Protein 3OKX (pdb70)

Organism: Rhodopseudomonas palustris (strain ATCC BAA-98 / CGA009) (NCBI:txid258594)

Foldseek 3Di:
DADPQWDWDPDDDDDPDDFDQQWWKADPAADLVVFDPWFDQPADKIKTFGDPVCLVVCPPAFAFFKKKWKFFQVVAAATIQWDPCVHTDGPVVDQDCHHNGRIHIWTWGFRGDDRRMTIIGTGGGHGGTGTGDMDGDPVPDDDDDDDPVVVDDDD/DVPDAFAQWDFDPDDDDDPDDFDQQWWKADPAADLVPFDPWFDAPAAWIKTFGDPVCLVVCVPPFAFFWKKWKFFQVVAAATIQWHDVVSPNPTDGPVVDQDCHHNGRIHIWGWTFRGDDRRMTTIGIGGGHGGTTTGDMDGDPVVVD

Secondary structure (DSSP, 8-state):
---TT-EE-------SEEE---EEEE-S-SSGGGS-SS--TTS--EEEEE-GGGGGGGTT--TT-EEEEEEE-TT--S-EEEE-----EEGGGS--S-SSS-EEEEEEEEEEEETTEEEES---PPTTEEEEEEEE-GGG---SPP-GGGG----/-TT---TT-EE-------SEEE---EEEE-S--SGGGS-SS--TTS-EEEEEE-GGGGGGGTT--TT-EEEEEEE-TT--S-EEEE-TTSSS--EEGGGS--S-SSS-EEEEEEEEEEEETTEEEEE-----TTEEEEEEEE-TTT--

Structure (mmCIF, N/CA/C/O backbone):
data_3OKX
#
_entry.id   3OKX
#
_cell.length_a   74.317
_cell.length_b   74.317
_cell.length_c   116.817
_cell.angle_alpha   90.000
_cell.angle_beta   90.000
_cell.angle_gamma   120.000
#
_symmetry.space_group_name_H-M   'P 31 2 1'
#
loop_
_entity.id
_entity.type
_entity.pdbx_description
1 polymer 'YaeB-like protein RPA0152'
2 non-polymer S-ADENOSYLMETHIONINE
3 water water
#
loop_
_atom_site.group_PDB
_atom_site.id
_atom_site.type_symbol
_atom_site.label_atom_id
_atom_site.label_alt_id
_atom_site.label_comp_id
_atom_site.label_asym_id
_atom_site.label_entity_id
_atom_site.label_seq_id
_atom_site.pdbx_PDB_ins_code
_atom_site.Cartn_x
_atom_site.Cartn_y
_atom_site.Cartn_z
_atom_site.occupancy
_atom_site.B_iso_or_equiv
_atom_site.auth_seq_id
_atom_site.auth_comp_id
_atom_site.auth_asym_id
_atom_site.auth_atom_id
_atom_site.pdbx_PDB_model_num
ATOM 1 N N . ASP A 1 8 ? 29.732 3.583 -8.085 1.00 59.30 6 ASP A N 1
ATOM 2 C CA . ASP A 1 8 ? 30.876 3.974 -8.973 1.00 61.02 6 ASP A CA 1
ATOM 3 C C . ASP A 1 8 ? 32.217 3.719 -8.259 1.00 58.14 6 ASP A C 1
ATOM 4 O O . ASP A 1 8 ? 32.559 4.414 -7.295 1.00 58.76 6 ASP A O 1
ATOM 9 N N . ILE A 1 9 ? 32.974 2.724 -8.721 1.00 55.26 7 ILE A N 1
ATOM 10 C CA . ILE A 1 9 ? 34.107 2.212 -7.931 1.00 51.97 7 ILE A CA 1
ATOM 11 C C . ILE A 1 9 ? 35.499 2.336 -8.581 1.00 51.57 7 ILE A C 1
ATOM 12 O O . ILE A 1 9 ? 35.611 2.609 -9.778 1.00 53.43 7 ILE A O 1
ATOM 17 N N . ARG A 1 10 ? 36.551 2.139 -7.783 1.00 48.78 8 ARG A N 1
ATOM 18 C CA . ARG A 1 10 ? 37.933 2.186 -8.276 1.00 48.10 8 ARG A CA 1
ATOM 19 C C . ARG A 1 10 ? 38.277 0.922 -9.044 1.00 44.99 8 ARG A C 1
ATOM 20 O O . ARG A 1 10 ? 37.719 -0.150 -8.769 1.00 42.53 8 ARG A O 1
ATOM 28 N N . ALA A 1 11 ? 39.199 1.039 -10.000 1.00 44.01 9 ALA A N 1
ATOM 29 C CA . ALA A 1 11 ? 39.711 -0.147 -10.680 1.00 40.98 9 ALA A CA 1
ATOM 30 C C . ALA A 1 11 ? 40.253 -1.063 -9.600 1.00 37.07 9 ALA A C 1
ATOM 31 O O . ALA A 1 11 ? 40.833 -0.594 -8.599 1.00 37.02 9 ALA A O 1
ATOM 33 N N . GLY A 1 12 ? 40.004 -2.357 -9.762 1.00 33.20 10 GLY A N 1
ATOM 34 C CA . GLY A 1 12 ? 40.406 -3.326 -8.770 1.00 28.61 10 GLY A CA 1
ATOM 35 C C . GLY A 1 12 ? 39.350 -3.672 -7.724 1.00 25.76 10 GLY A C 1
ATOM 36 O O . GLY A 1 12 ? 39.517 -4.638 -7.001 1.00 24.31 10 GLY A O 1
ATOM 37 N N . GLU A 1 13 ? 38.275 -2.890 -7.639 1.00 24.57 11 GLU A N 1
ATOM 38 C CA . GLU A 1 13 ? 37.212 -3.187 -6.661 1.00 22.80 11 GLU A CA 1
ATOM 39 C C . GLU A 1 13 ? 36.102 -3.992 -7.320 1.00 21.96 11 GLU A C 1
ATOM 40 O O . GLU A 1 13 ? 36.029 -4.084 -8.557 1.00 22.42 11 GLU A O 1
ATOM 46 N N . LEU A 1 14 ? 35.248 -4.588 -6.493 1.00 20.68 12 LEU A N 1
ATOM 47 C CA . LEU A 1 14 ? 34.134 -5.406 -6.983 1.00 20.31 12 LEU A CA 1
ATOM 48 C C . LEU A 1 14 ? 32.902 -5.121 -6.143 1.00 20.91 12 LEU A C 1
ATOM 49 O O . LEU A 1 14 ? 32.957 -5.187 -4.920 1.00 17.90 12 LEU A O 1
ATOM 54 N N . ALA A 1 15 ? 31.784 -4.853 -6.814 1.00 23.46 13 ALA A N 1
ATOM 55 C CA . ALA A 1 15 ? 30.533 -4.613 -6.112 1.00 25.76 13 ALA A CA 1
ATOM 56 C C . ALA A 1 15 ? 29.541 -5.705 -6.444 1.00 27.94 13 ALA A C 1
ATOM 57 O O . ALA A 1 15 ? 29.560 -6.258 -7.539 1.00 29.05 13 ALA A O 1
ATOM 59 N N A SER A 1 16 ? 28.667 -6.005 -5.495 0.50 27.93 14 SER A N 1
ATOM 60 N N B SER A 1 16 ? 28.666 -6.006 -5.494 0.50 28.29 14 SER A N 1
ATOM 61 C CA A SER A 1 16 ? 27.552 -6.889 -5.753 0.50 30.35 14 SER A CA 1
ATOM 62 C CA B SER A 1 16 ? 27.543 -6.890 -5.741 0.50 31.06 14 SER A CA 1
ATOM 63 C C A SER A 1 16 ? 26.425 -6.111 -6.407 0.50 34.05 14 SER A C 1
ATOM 64 C C B SER A 1 16 ? 26.435 -6.105 -6.420 0.50 34.47 14 SER A C 1
ATOM 65 O O A SER A 1 16 ? 26.204 -4.938 -6.097 0.50 34.34 14 SER A O 1
ATOM 66 O O B SER A 1 16 ? 26.241 -4.920 -6.145 0.50 34.77 14 SER A O 1
ATOM 71 N N . ASP A 1 17 ? 25.713 -6.765 -7.316 1.00 37.76 15 ASP A N 1
ATOM 72 C CA . ASP A 1 17 ? 24.522 -6.172 -7.915 1.00 43.13 15 ASP A CA 1
ATOM 73 C C . ASP A 1 17 ? 23.306 -6.837 -7.283 1.00 45.37 15 ASP A C 1
ATOM 74 O O . ASP A 1 17 ? 22.378 -7.254 -7.965 1.00 48.90 15 ASP A O 1
ATOM 79 N N . TRP A 1 18 ? 23.345 -6.948 -5.962 1.00 44.70 16 TRP A N 1
ATOM 80 C CA . TRP A 1 18 ? 22.267 -7.545 -5.184 1.00 46.54 16 TRP A CA 1
ATOM 81 C C . TRP A 1 18 ? 21.293 -6.467 -4.726 1.00 47.95 16 TRP A C 1
ATOM 82 O O . TRP A 1 18 ? 21.695 -5.387 -4.289 1.00 47.53 16 TRP A O 1
ATOM 93 N N . SER A 1 19 ? 20.010 -6.782 -4.831 1.00 50.88 17 SER A N 1
ATOM 94 C CA . SER A 1 19 ? 18.945 -5.869 -4.448 1.00 52.62 17 SER A CA 1
ATOM 95 C C . SER A 1 19 ? 17.790 -6.673 -3.865 1.00 53.22 17 SER A C 1
ATOM 96 O O . SER A 1 19 ? 16.924 -7.175 -4.591 1.00 56.80 17 SER A O 1
ATOM 99 N N . GLY A 1 20 ? 17.789 -6.806 -2.550 1.00 50.50 18 GLY A N 1
ATOM 100 C CA . GLY A 1 20 ? 16.725 -7.517 -1.869 1.00 50.03 18 GLY A CA 1
ATOM 101 C C . GLY A 1 20 ? 16.345 -6.749 -0.627 1.00 47.80 18 GLY A C 1
ATOM 102 O O . GLY A 1 20 ? 17.058 -5.822 -0.213 1.00 47.17 18 GLY A O 1
ATOM 103 N N . SER A 1 21 ? 15.227 -7.134 -0.025 1.00 46.56 19 SER A N 1
ATOM 104 C CA . SER A 1 21 ? 14.756 -6.471 1.168 1.00 43.41 19 SER A CA 1
ATOM 105 C C . SER A 1 21 ? 15.537 -6.924 2.409 1.00 38.55 19 SER A C 1
ATOM 106 O O . SER A 1 21 ? 16.150 -8.005 2.416 1.00 36.90 19 SER A O 1
ATOM 109 N N . PRO A 1 22 ? 15.538 -6.084 3.457 1.00 35.29 20 PRO A N 1
ATOM 110 C CA . PRO A 1 22 ? 16.167 -6.510 4.696 1.00 31.03 20 PRO A CA 1
ATOM 111 C C . PRO A 1 22 ? 15.380 -7.628 5.390 1.00 28.91 20 PRO A C 1
ATOM 112 O O . PRO A 1 22 ? 14.179 -7.790 5.171 1.00 29.65 20 PRO A O 1
ATOM 116 N N . ASP A 1 23 ? 16.070 -8.379 6.240 1.00 24.48 21 ASP A N 1
ATOM 117 C CA . ASP A 1 23 ? 15.475 -9.510 6.935 1.00 23.50 21 ASP A CA 1
ATOM 118 C C . ASP A 1 23 ? 15.017 -9.121 8.331 1.00 22.51 21 ASP A C 1
ATOM 119 O O . ASP A 1 23 ? 14.125 -9.764 8.898 1.00 22.77 21 ASP A O 1
ATOM 124 N N . ALA A 1 24 ? 15.656 -8.101 8.895 1.00 20.52 22 ALA A N 1
ATOM 125 C CA . ALA A 1 24 ? 15.290 -7.599 10.211 1.00 19.88 22 ALA A CA 1
ATOM 126 C C . ALA A 1 24 ? 15.503 -6.093 10.285 1.00 20.23 22 ALA A C 1
ATOM 127 O O . ALA A 1 24 ? 16.092 -5.486 9.381 1.00 21.63 22 ALA A O 1
ATOM 129 N N . GLY A 1 25 ? 14.968 -5.487 11.336 1.00 19.57 23 GLY A N 1
ATOM 130 C CA . GLY A 1 25 ? 15.003 -4.042 11.501 1.00 20.28 23 GLY A CA 1
ATOM 131 C C . GLY A 1 25 ? 15.881 -3.657 12.676 1.00 19.27 23 GLY A C 1
ATOM 132 O O . GLY A 1 25 ? 15.893 -4.334 13.705 1.00 19.55 23 GLY A O 1
ATOM 133 N N . VAL A 1 26 ? 16.622 -2.575 12.487 1.00 19.85 24 VAL A N 1
ATOM 134 C CA . VAL A 1 26 ? 17.484 -1.966 13.512 1.00 18.91 24 VAL A CA 1
ATOM 135 C C . VAL A 1 26 ? 16.836 -0.653 13.989 1.00 18.71 24 VAL A C 1
ATOM 136 O O . VAL A 1 26 ? 16.362 0.152 13.176 1.00 18.35 24 VAL A O 1
ATOM 140 N N . VAL A 1 27 ? 16.796 -0.452 15.307 1.00 17.37 25 VAL A N 1
ATOM 141 C CA . VAL A 1 27 ? 16.249 0.764 15.914 1.00 18.76 25 VAL A CA 1
ATOM 142 C C . VAL A 1 27 ? 17.408 1.652 16.342 1.00 19.76 25 VAL A C 1
ATOM 143 O O . VAL A 1 27 ? 18.338 1.167 16.968 1.00 19.65 25 VAL A O 1
ATOM 147 N N . PHE A 1 28 ? 17.387 2.938 15.982 1.00 15.76 26 PHE A N 1
ATOM 148 C CA . PHE A 1 28 ? 18.420 3.832 16.465 1.00 14.86 26 PHE A CA 1
ATOM 149 C C . PHE A 1 28 ? 18.091 4.192 17.910 1.00 15.29 26 PHE A C 1
ATOM 150 O O . PHE A 1 28 ? 17.061 4.829 18.180 1.00 16.29 26 PHE A O 1
ATOM 158 N N . ILE A 1 29 ? 18.955 3.773 18.829 1.00 13.58 27 ILE A N 1
ATOM 159 C CA . ILE A 1 29 ? 18.727 4.025 20.273 1.00 13.99 27 ILE A CA 1
ATOM 160 C C . ILE A 1 29 ? 19.385 5.294 20.777 1.00 14.31 27 ILE A C 1
ATOM 161 O O . ILE A 1 29 ? 19.234 5.663 21.956 1.00 14.15 27 ILE A O 1
ATOM 166 N N . GLY A 1 30 ? 20.099 5.983 19.893 1.00 14.44 28 GLY A N 1
ATOM 167 C CA . GLY A 1 30 ? 20.763 7.218 20.304 1.00 14.06 28 GLY A CA 1
ATOM 168 C C . GLY A 1 30 ? 21.518 7.801 19.136 1.00 14.86 28 GLY A C 1
ATOM 169 O O . GLY A 1 30 ? 21.375 7.334 17.986 1.00 14.55 28 GLY A O 1
ATOM 170 N N . ARG A 1 31 ? 22.341 8.800 19.442 1.00 14.83 29 ARG A N 1
ATOM 171 C CA . ARG A 1 31 ? 23.061 9.551 18.432 1.00 16.07 29 ARG A CA 1
ATOM 172 C C . ARG A 1 31 ? 24.417 9.895 19.022 1.00 15.31 29 ARG A C 1
ATOM 173 O O . ARG A 1 31 ? 24.534 10.200 20.231 1.00 14.56 29 ARG A O 1
ATOM 181 N N . ILE A 1 32 ? 25.452 9.809 18.190 1.00 14.39 30 ILE A N 1
ATOM 182 C CA . ILE A 1 32 ? 26.802 10.065 18.677 1.00 13.86 30 ILE A CA 1
ATOM 183 C C . ILE A 1 32 ? 27.285 11.405 18.125 1.00 14.76 30 ILE A C 1
ATOM 184 O O . ILE A 1 32 ? 27.283 11.617 16.895 1.00 16.10 30 ILE A O 1
ATOM 189 N N . HIS A 1 33 ? 27.719 12.283 19.033 1.00 14.13 31 HIS A N 1
ATOM 190 C CA . HIS A 1 33 ? 28.145 13.657 18.686 1.00 15.03 31 HIS A CA 1
ATOM 191 C C . HIS A 1 33 ? 29.666 13.714 18.761 1.00 15.80 31 HIS A C 1
ATOM 192 O O . HIS A 1 33 ? 30.253 13.371 19.804 1.00 16.57 31 HIS A O 1
ATOM 199 N N . THR A 1 34 ? 30.309 14.119 17.670 1.00 16.00 32 THR A N 1
ATOM 200 C CA . THR A 1 34 ? 31.778 14.055 17.582 1.00 16.93 32 THR A CA 1
ATOM 201 C C . THR A 1 34 ? 32.314 15.325 16.913 1.00 18.75 32 THR A C 1
ATOM 202 O O . THR A 1 34 ? 31.533 16.135 16.377 1.00 20.04 32 THR A O 1
ATOM 206 N N . PRO A 1 35 ? 33.645 15.503 16.916 1.00 19.83 33 PRO A N 1
ATOM 207 C CA . PRO A 1 35 ? 34.242 16.669 16.252 1.00 21.80 33 PRO A CA 1
ATOM 208 C C . PRO A 1 35 ? 34.243 16.632 14.727 1.00 23.17 33 PRO A C 1
ATOM 209 O O . PRO A 1 35 ? 34.568 17.631 14.095 1.00 24.13 33 PRO A O 1
ATOM 213 N N . TRP A 1 36 ? 33.896 15.494 14.143 1.00 22.94 34 TRP A N 1
ATOM 214 C CA . TRP A 1 36 ? 34.171 15.254 12.727 1.00 24.87 34 TRP A CA 1
ATOM 215 C C . TRP A 1 36 ? 32.927 15.371 11.863 1.00 26.35 34 TRP A C 1
ATOM 216 O O . TRP A 1 36 ? 32.032 14.544 11.942 1.00 24.89 34 TRP A O 1
ATOM 227 N N . ASN A 1 37 ? 32.897 16.405 11.022 1.00 29.34 35 ASN A N 1
ATOM 228 C CA . ASN A 1 37 ? 31.724 16.693 10.202 1.00 32.36 35 ASN A CA 1
ATOM 229 C C . ASN A 1 37 ? 31.873 16.181 8.803 1.00 33.96 35 ASN A C 1
ATOM 230 O O . ASN A 1 37 ? 30.906 16.199 8.039 1.00 35.92 35 ASN A O 1
ATOM 235 N N . ARG A 1 38 ? 33.089 15.767 8.456 1.00 34.43 36 ARG A N 1
ATOM 236 C CA . ARG A 1 38 ? 33.378 15.188 7.159 1.00 36.69 36 ARG A CA 1
ATOM 237 C C . ARG A 1 38 ? 34.060 13.849 7.375 1.00 35.75 36 ARG A C 1
ATOM 238 O O . ARG A 1 38 ? 34.837 13.686 8.322 1.00 34.63 36 ARG A O 1
ATOM 246 N N . LEU A 1 39 ? 33.797 12.906 6.475 1.00 36.58 37 LEU A N 1
ATOM 247 C CA . LEU A 1 39 ? 34.389 11.566 6.563 1.00 36.14 37 LEU A CA 1
ATOM 248 C C . LEU A 1 39 ? 35.916 11.572 6.609 1.00 36.57 37 LEU A C 1
ATOM 249 O O . LEU A 1 39 ? 36.518 10.797 7.360 1.00 35.29 37 LEU A O 1
ATOM 254 N N . LYS A 1 40 ? 36.558 12.447 5.831 1.00 38.14 38 LYS A N 1
ATOM 255 C CA . LYS A 1 40 ? 38.027 12.459 5.831 1.00 39.07 38 LYS A CA 1
ATOM 256 C C . LYS A 1 40 ? 38.660 13.022 7.120 1.00 37.95 38 LYS A C 1
ATOM 257 O O . LYS A 1 40 ? 39.838 12.795 7.378 1.00 38.78 38 LYS A O 1
ATOM 263 N N . GLU A 1 41 ? 37.866 13.715 7.936 1.00 36.47 39 GLU A N 1
ATOM 264 C CA . GLU A 1 41 ? 38.322 14.225 9.234 1.00 35.29 39 GLU A CA 1
ATOM 265 C C . GLU A 1 41 ? 38.384 13.108 10.280 1.00 32.33 39 GLU A C 1
ATOM 266 O O . GLU A 1 41 ? 39.156 13.197 11.239 1.00 31.50 39 GLU A O 1
ATOM 272 N N . CYS A 1 42 ? 37.572 12.061 10.099 1.00 30.00 40 CYS A N 1
ATOM 273 C CA . CYS A 1 42 ? 37.489 10.977 11.090 1.00 27.55 40 CYS A CA 1
ATOM 274 C C . CYS A 1 42 ? 38.799 10.188 11.157 1.00 27.00 40 CYS A C 1
ATOM 275 O O . CYS A 1 42 ? 39.381 9.893 10.121 1.00 27.68 40 CYS A O 1
ATOM 278 N N . PRO A 1 43 ? 39.259 9.827 12.370 1.00 25.57 41 PRO A N 1
ATOM 279 C CA . PRO A 1 43 ? 40.371 8.882 12.463 1.00 25.75 41 PRO A CA 1
ATOM 280 C C . PRO A 1 43 ? 39.958 7.525 11.896 1.00 25.28 41 PRO A C 1
ATOM 281 O O . PRO A 1 43 ? 38.776 7.193 11.881 1.00 23.48 41 PRO A O 1
ATOM 285 N N . ARG A 1 44 ? 40.928 6.752 11.428 1.00 26.39 42 ARG A N 1
ATOM 286 C CA . ARG A 1 44 ? 40.642 5.413 10.924 1.00 26.60 42 ARG A CA 1
ATOM 287 C C . ARG A 1 44 ? 40.053 4.529 12.040 1.00 24.93 42 ARG A C 1
ATOM 288 O O . ARG A 1 44 ? 39.130 3.731 11.810 1.00 24.33 42 ARG A O 1
ATOM 296 N N . HIS A 1 45 ? 40.603 4.677 13.242 1.00 23.96 43 HIS A N 1
ATOM 297 C CA . HIS A 1 45 ? 40.089 3.987 14.420 1.00 23.38 43 HIS A CA 1
ATOM 298 C C . HIS A 1 45 ? 40.224 4.951 15.593 1.00 23.67 43 HIS A C 1
ATOM 299 O O . HIS A 1 45 ? 41.072 5.872 15.575 1.00 24.15 43 HIS A O 1
ATOM 306 N N . GLY A 1 46 ? 39.375 4.765 16.591 1.00 22.71 44 GLY A N 1
ATOM 307 C CA . GLY A 1 46 ? 39.392 5.647 17.757 1.00 23.45 44 GLY A CA 1
ATOM 308 C C . GLY A 1 46 ? 40.655 5.454 18.571 1.00 25.03 44 GLY A C 1
ATOM 309 O O . GLY A 1 46 ? 41.302 4.397 18.494 1.00 25.12 44 GLY A O 1
ATOM 310 N N . ARG A 1 47 ? 41.006 6.488 19.335 1.00 25.72 45 ARG A N 1
ATOM 311 C CA . ARG A 1 47 ? 42.106 6.416 20.299 1.00 27.51 45 ARG A CA 1
ATOM 312 C C . ARG A 1 47 ? 41.674 6.922 21.665 1.00 26.72 45 ARG A C 1
ATOM 313 O O . ARG A 1 47 ? 40.942 7.933 21.764 1.00 25.57 45 ARG A O 1
ATOM 321 N N . ALA A 1 48 ? 42.171 6.249 22.710 1.00 26.62 46 ALA A N 1
ATOM 322 C CA . ALA A 1 48 ? 41.824 6.571 24.101 1.00 26.58 46 ALA A CA 1
ATOM 323 C C . ALA A 1 48 ? 42.138 8.013 24.508 1.00 26.74 46 ALA A C 1
ATOM 324 O O . ALA A 1 48 ? 41.522 8.548 25.448 1.00 25.89 46 ALA A O 1
ATOM 326 N N . ASP A 1 49 ? 43.088 8.634 23.808 1.00 27.44 47 ASP A N 1
ATOM 327 C CA . ASP A 1 49 ? 43.496 10.021 24.100 1.00 28.36 47 ASP A CA 1
ATOM 328 C C . ASP A 1 49 ? 42.972 11.028 23.054 1.00 27.79 47 ASP A C 1
ATOM 329 O O . ASP A 1 49 ? 43.422 12.194 22.996 1.00 27.81 47 ASP A O 1
ATOM 334 N N . GLY A 1 50 ? 42.022 10.567 22.232 1.00 25.86 48 GLY A N 1
ATOM 335 C CA . GLY A 1 50 ? 41.393 11.410 21.220 1.00 24.88 48 GLY A CA 1
ATOM 336 C C . GLY A 1 50 ? 40.414 12.408 21.827 1.00 23.26 48 GLY A C 1
ATOM 337 O O . GLY A 1 50 ? 40.229 12.422 23.049 1.00 23.50 48 GLY A O 1
ATOM 338 N N . PRO A 1 51 ? 39.775 13.241 20.984 1.00 22.22 49 PRO A N 1
ATOM 339 C CA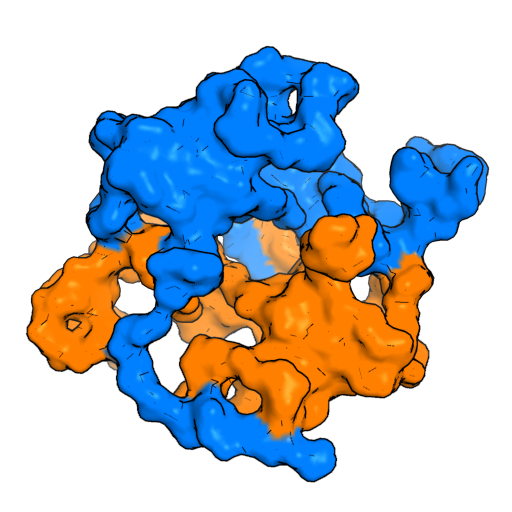 . PRO A 1 51 ? 38.821 14.242 21.479 1.00 21.08 49 PRO A CA 1
ATOM 340 C C . PRO A 1 51 ? 37.599 13.615 22.159 1.00 18.71 49 PRO A C 1
ATOM 341 O O . PRO A 1 51 ? 37.152 12.528 21.780 1.00 18.84 49 PRO A O 1
ATOM 345 N N . VAL A 1 52 ? 37.061 14.306 23.153 1.00 17.15 50 VAL A N 1
ATOM 346 C CA . VAL A 1 52 ? 35.863 13.825 23.852 1.00 16.17 50 VAL A CA 1
ATOM 347 C C . VAL A 1 52 ? 34.654 13.951 22.915 1.00 15.39 50 VAL A C 1
ATOM 348 O O . VAL A 1 52 ? 34.499 14.970 22.233 1.00 15.28 50 VAL A O 1
ATOM 352 N N . CYS A 1 53 ? 33.853 12.887 22.880 1.00 14.45 51 CYS A N 1
ATOM 353 C CA . CYS A 1 53 ? 32.596 12.778 22.137 1.00 14.51 51 CYS A CA 1
ATOM 354 C C . CYS A 1 53 ? 31.449 12.612 23.120 1.00 14.09 51 CYS A C 1
ATOM 355 O O . CYS A 1 53 ? 31.661 12.329 24.313 1.00 14.17 51 CYS A O 1
ATOM 358 N N . ARG A 1 54 ? 30.228 12.810 22.630 1.00 13.60 52 ARG A N 1
ATOM 359 C CA . ARG A 1 54 ? 29.038 12.617 23.462 1.00 13.29 52 ARG A CA 1
ATOM 360 C C . ARG A 1 54 ? 28.143 11.550 22.844 1.00 13.38 52 ARG A C 1
ATOM 361 O O . ARG A 1 54 ? 27.658 11.714 21.711 1.00 14.21 52 ARG A O 1
ATOM 369 N N . ILE A 1 55 ? 27.932 10.446 23.567 1.00 12.89 53 ILE A N 1
ATOM 370 C CA . ILE A 1 55 ? 26.869 9.503 23.186 1.00 12.71 53 ILE A CA 1
ATOM 371 C C . ILE A 1 55 ? 25.578 9.922 23.882 1.00 13.55 53 ILE A C 1
ATOM 372 O O . ILE A 1 55 ? 25.506 9.920 25.114 1.00 13.94 53 ILE A O 1
ATOM 377 N N . GLU A 1 56 ? 24.584 10.301 23.084 1.00 13.84 54 GLU A N 1
ATOM 378 C CA . GLU A 1 56 ? 23.242 10.649 23.559 1.00 15.09 54 GLU A CA 1
ATOM 379 C C . GLU A 1 56 ? 22.355 9.429 23.417 1.00 14.91 54 GLU A C 1
ATOM 380 O O . GLU A 1 56 ? 22.074 8.993 22.304 1.00 16.04 54 GLU A O 1
ATOM 386 N N . VAL A 1 57 ? 21.921 8.869 24.539 1.00 13.98 55 VAL A N 1
ATOM 387 C CA . VAL A 1 57 ? 20.961 7.758 24.503 1.00 14.04 55 VAL A CA 1
ATOM 388 C C . VAL A 1 57 ? 19.554 8.351 24.543 1.00 14.13 55 VAL A C 1
ATOM 389 O O . VAL A 1 57 ? 19.260 9.237 25.364 1.00 14.99 55 VAL A O 1
ATOM 393 N N . PHE A 1 58 ? 18.676 7.885 23.658 1.00 13.97 56 PHE A N 1
ATOM 394 C CA . PHE A 1 58 ? 17.335 8.481 23.589 1.00 13.88 56 PHE A CA 1
ATOM 395 C C . PHE A 1 58 ? 16.506 8.055 24.808 1.00 15.46 56 PHE A C 1
ATOM 396 O O . PHE A 1 58 ? 16.763 6.995 25.411 1.00 14.82 56 PHE A O 1
ATOM 404 N N A GLU A 1 59 ? 15.523 8.890 25.151 0.50 16.54 57 GLU A N 1
ATOM 405 N N B GLU A 1 59 ? 15.512 8.872 25.139 0.50 16.26 57 GLU A N 1
ATOM 406 C CA A GLU A 1 59 ? 14.750 8.784 26.398 0.50 18.59 57 GLU A CA 1
ATOM 407 C CA B GLU A 1 59 ? 14.798 8.787 26.413 0.50 18.00 57 GLU A CA 1
ATOM 408 C C A GLU A 1 59 ? 14.268 7.369 26.699 0.50 18.20 57 GLU A C 1
ATOM 409 C C B GLU A 1 59 ? 14.186 7.410 26.718 0.50 17.97 57 GLU A C 1
ATOM 410 O O A GLU A 1 59 ? 14.413 6.878 27.833 0.50 18.01 57 GLU A O 1
ATOM 411 O O B GLU A 1 59 ? 14.176 6.977 27.881 0.50 17.94 57 GLU A O 1
ATOM 422 N N . THR A 1 60 ? 13.698 6.725 25.680 1.00 17.82 58 THR A N 1
ATOM 423 C CA . THR A 1 60 ? 13.133 5.366 25.809 1.00 19.09 58 THR A CA 1
ATOM 424 C C . THR A 1 60 ? 14.096 4.389 26.512 1.00 18.40 58 THR A C 1
ATOM 425 O O . THR A 1 60 ? 13.664 3.553 27.346 1.00 18.59 58 THR A O 1
ATOM 429 N N . TRP A 1 61 ? 15.384 4.516 26.188 1.00 17.22 59 TRP A N 1
ATOM 430 C CA . TRP A 1 61 ? 16.372 3.558 26.670 1.00 16.78 59 TRP A CA 1
ATOM 431 C C . TRP A 1 61 ? 17.228 4.046 27.824 1.00 16.33 59 TRP A C 1
ATOM 432 O O . TRP A 1 61 ? 18.154 3.343 28.250 1.00 16.27 59 TRP A O 1
ATOM 443 N N . LEU A 1 62 ? 16.926 5.231 28.336 1.00 16.48 60 LEU A N 1
ATOM 444 C CA . LEU A 1 62 ? 17.652 5.758 29.506 1.00 16.42 60 LEU A CA 1
ATOM 445 C C . LEU A 1 62 ? 17.682 4.741 30.675 1.00 16.23 60 LEU A C 1
ATOM 446 O O . LEU A 1 62 ? 18.744 4.541 31.264 1.00 16.06 60 LEU A O 1
ATOM 451 N N . PRO A 1 63 ? 16.548 4.066 30.992 1.00 16.24 61 PRO A N 1
ATOM 452 C CA . PRO A 1 63 ? 16.635 3.145 32.144 1.00 15.93 61 PRO A CA 1
ATOM 453 C C . PRO A 1 63 ? 17.614 1.993 31.961 1.00 15.01 61 PRO A C 1
ATOM 454 O O . PRO A 1 63 ? 18.118 1.445 32.970 1.00 14.26 61 PRO A O 1
ATOM 458 N N . ALA A 1 64 ? 17.885 1.636 30.700 1.00 13.89 62 ALA A N 1
ATOM 459 C CA . ALA A 1 64 ? 18.840 0.579 30.385 1.00 13.20 62 ALA A CA 1
ATOM 460 C C . ALA A 1 64 ? 20.308 0.945 30.634 1.00 12.89 62 ALA A C 1
ATOM 461 O O . ALA A 1 64 ? 21.189 0.073 30.531 1.00 12.45 62 ALA A O 1
ATOM 463 N N . LEU A 1 65 ? 20.586 2.209 30.938 1.00 12.34 63 LEU A N 1
ATOM 464 C CA . LEU A 1 65 ? 21.957 2.619 31.264 1.00 12.95 63 LEU A CA 1
ATOM 465 C C . LEU A 1 65 ? 22.317 2.280 32.706 1.00 13.95 63 LEU A C 1
ATOM 466 O O . LEU A 1 65 ? 23.477 2.460 33.096 1.00 15.51 63 LEU A O 1
ATOM 471 N N . ALA A 1 66 ? 21.365 1.765 33.480 1.00 14.42 64 ALA A N 1
ATOM 472 C CA . ALA A 1 66 ? 21.617 1.467 34.903 1.00 16.13 64 ALA A CA 1
ATOM 473 C C . ALA A 1 66 ? 22.839 0.584 35.049 1.00 16.82 64 ALA A C 1
ATOM 474 O O . ALA A 1 66 ? 22.911 -0.495 34.435 1.00 17.21 64 ALA A O 1
ATOM 476 N N . GLY A 1 67 ? 23.792 1.048 35.852 1.00 16.98 65 GLY A N 1
ATOM 477 C CA . GLY A 1 67 ? 25.054 0.349 36.051 1.00 18.31 65 GLY A CA 1
ATOM 478 C C . GLY A 1 67 ? 26.229 0.943 35.301 1.00 17.99 65 GLY A C 1
ATOM 479 O O . GLY A 1 67 ? 27.391 0.634 35.615 1.00 20.04 65 GLY A O 1
ATOM 480 N N . ILE A 1 68 ? 25.955 1.770 34.295 1.00 16.37 66 ILE A N 1
ATOM 481 C CA . ILE A 1 68 ? 27.023 2.418 33.539 1.00 15.88 66 ILE A CA 1
ATOM 482 C C . ILE A 1 68 ? 27.293 3.773 34.231 1.00 16.15 66 ILE A C 1
ATOM 483 O O . ILE A 1 68 ? 26.351 4.488 34.602 1.00 16.45 66 ILE A O 1
ATOM 488 N N . ASP A 1 69 ? 28.560 4.081 34.475 1.00 15.78 67 ASP A N 1
ATOM 489 C CA . ASP A 1 69 ? 28.925 5.331 35.156 1.00 16.75 67 ASP A CA 1
ATOM 490 C C . ASP A 1 69 ? 30.305 5.761 34.707 1.00 16.64 67 ASP A C 1
ATOM 491 O O . ASP A 1 69 ? 30.914 5.118 33.865 1.00 15.60 67 ASP A O 1
ATOM 496 N N . ASP A 1 70 ? 30.800 6.862 35.270 1.00 16.90 68 ASP A N 1
ATOM 497 C CA . ASP A 1 70 ? 32.169 7.270 34.998 1.00 15.87 68 ASP A CA 1
ATOM 498 C C . ASP A 1 70 ? 33.061 6.045 35.168 1.00 15.60 68 ASP A C 1
ATOM 499 O O . ASP A 1 70 ? 32.952 5.330 36.185 1.00 15.66 68 ASP A O 1
ATOM 504 N N . GLY A 1 71 ? 33.975 5.831 34.218 1.00 15.12 69 GLY A N 1
ATOM 505 C CA . GLY A 1 71 ? 34.961 4.761 34.327 1.00 15.06 69 GLY A CA 1
ATOM 506 C C . GLY A 1 71 ? 34.577 3.402 33.744 1.00 14.89 69 GLY A C 1
ATOM 507 O O . GLY A 1 71 ? 35.422 2.497 33.669 1.00 14.87 69 GLY A O 1
ATOM 508 N N . THR A 1 72 ? 33.318 3.237 33.339 1.00 13.68 70 THR A N 1
ATOM 509 C CA . THR A 1 72 ? 32.890 1.961 32.738 1.00 13.47 70 THR A CA 1
ATOM 510 C C . THR A 1 72 ? 33.503 1.806 31.346 1.00 13.24 70 THR A C 1
ATOM 511 O O . THR A 1 72 ? 33.402 2.720 30.517 1.00 12.99 70 THR A O 1
ATOM 515 N N . LEU A 1 73 ? 34.108 0.649 31.086 1.00 13.60 71 LEU A N 1
ATOM 516 C CA . LEU A 1 73 ? 34.654 0.349 29.758 1.00 12.99 71 LEU A CA 1
ATOM 517 C C . LEU A 1 73 ? 33.582 -0.278 28.881 1.00 12.51 71 LEU A C 1
ATOM 518 O O . LEU A 1 73 ? 33.075 -1.375 29.180 1.00 13.15 71 LEU A O 1
ATOM 523 N N . LEU A 1 74 ? 33.258 0.406 27.788 1.00 12.02 72 LEU A N 1
ATOM 524 C CA . LEU A 1 74 ? 32.147 0.014 26.912 1.00 12.27 72 LEU A CA 1
ATOM 525 C C . LEU A 1 74 ? 32.600 -0.467 25.547 1.00 12.10 72 LEU A C 1
ATOM 526 O O . LEU A 1 74 ? 33.627 -0.037 25.037 1.00 13.02 72 LEU A O 1
ATOM 531 N N . GLU A 1 75 ? 31.797 -1.353 24.954 1.00 12.30 73 GLU A N 1
ATOM 532 C CA . GLU A 1 75 ? 31.882 -1.652 23.533 1.00 11.17 73 GLU A CA 1
ATOM 533 C C . GLU A 1 75 ? 30.678 -0.954 22.917 1.00 11.29 73 GLU A C 1
ATOM 534 O O . GLU A 1 75 ? 29.529 -1.228 23.275 1.00 11.89 73 GLU A O 1
ATOM 540 N N . VAL A 1 76 ? 30.952 -0.006 22.027 1.00 10.82 74 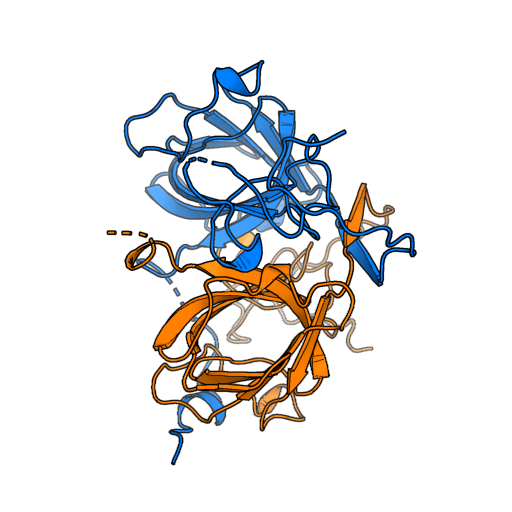VAL A N 1
ATOM 541 C CA . VAL A 1 76 ? 29.911 0.870 21.479 1.00 10.91 74 VAL A CA 1
ATOM 542 C C . VAL A 1 76 ? 29.661 0.446 20.036 1.00 11.34 74 VAL A C 1
ATOM 543 O O . VAL A 1 76 ? 30.620 0.353 19.258 1.00 12.23 74 VAL A O 1
ATOM 547 N N . PHE A 1 77 ? 28.389 0.200 19.691 1.00 10.87 75 PHE A N 1
ATOM 548 C CA . PHE A 1 77 ? 28.001 -0.271 18.363 1.00 11.58 75 PHE A CA 1
ATOM 549 C C . PHE A 1 77 ? 27.219 0.823 17.677 1.00 11.99 75 PHE A C 1
ATOM 550 O O . PHE A 1 77 ? 26.232 1.334 18.233 1.00 12.46 75 PHE A O 1
ATOM 558 N N . TYR A 1 78 ? 27.643 1.187 16.468 1.00 12.45 76 TYR A N 1
ATOM 559 C CA . TYR A 1 78 ? 26.955 2.247 15.752 1.00 12.85 76 TYR A CA 1
ATOM 560 C C . TYR A 1 78 ? 26.663 1.855 14.321 1.00 14.13 76 TYR A C 1
ATOM 561 O O . TYR A 1 78 ? 27.258 0.889 13.799 1.00 14.39 76 TYR A O 1
ATOM 570 N N . TRP A 1 79 ? 25.722 2.568 13.702 1.00 14.05 77 TRP A N 1
ATOM 571 C CA . TRP A 1 79 ? 25.328 2.259 12.319 1.00 15.64 77 TRP A CA 1
ATOM 572 C C . TRP A 1 79 ? 25.963 3.293 11.402 1.00 16.75 77 TRP A C 1
ATOM 573 O O . TRP A 1 79 ? 25.686 4.499 11.540 1.00 18.09 77 TRP A O 1
ATOM 584 N N . LEU A 1 80 ? 26.844 2.840 10.499 1.00 16.27 78 LEU A N 1
ATOM 585 C CA . LEU A 1 80 ? 27.587 3.762 9.626 1.00 17.37 78 LEU A CA 1
ATOM 586 C C . LEU A 1 80 ? 26.634 4.162 8.493 1.00 18.16 78 LEU A C 1
ATOM 587 O O . LEU A 1 80 ? 26.634 3.582 7.391 1.00 17.89 78 LEU A O 1
ATOM 592 N N A HIS A 1 81 ? 25.823 5.174 8.794 0.70 18.66 79 HIS A N 1
ATOM 593 N N B HIS A 1 81 ? 25.816 5.168 8.795 0.30 18.98 79 HIS A N 1
ATOM 594 C CA A HIS A 1 81 ? 24.658 5.525 7.986 0.70 19.71 79 HIS A CA 1
ATOM 595 C CA B HIS A 1 81 ? 24.650 5.534 7.992 0.30 20.06 79 HIS A CA 1
ATOM 596 C C A HIS A 1 81 ? 24.975 6.175 6.644 0.70 20.96 79 HIS A C 1
ATOM 597 C C B HIS A 1 81 ? 24.998 6.070 6.601 0.30 20.95 79 HIS A C 1
ATOM 598 O O A HIS A 1 81 ? 24.070 6.381 5.833 0.70 22.23 79 HIS A O 1
ATOM 599 O O B HIS A 1 81 ? 24.140 6.085 5.717 0.30 21.80 79 HIS A O 1
ATOM 612 N N . ARG A 1 82 ? 26.249 6.493 6.402 1.00 21.16 80 ARG A N 1
ATOM 613 C CA . ARG A 1 82 ? 26.657 7.098 5.113 1.00 22.69 80 ARG A CA 1
ATOM 614 C C . ARG A 1 82 ? 27.306 6.086 4.155 1.00 21.75 80 ARG A C 1
ATOM 615 O O . ARG A 1 82 ? 27.638 6.421 3.001 1.00 23.39 80 ARG A O 1
ATOM 623 N N . SER A 1 83 ? 27.442 4.844 4.620 1.00 19.91 81 SER A N 1
ATOM 624 C CA . SER A 1 83 ? 28.170 3.814 3.869 1.00 19.09 81 SER A CA 1
ATOM 625 C C . SER A 1 83 ? 27.338 3.137 2.793 1.00 19.13 81 SER A C 1
ATOM 626 O O . SER A 1 83 ? 26.190 2.744 3.032 1.00 18.92 81 SER A O 1
ATOM 629 N N . ARG A 1 84 ? 27.936 2.981 1.612 1.00 19.07 82 ARG A N 1
ATOM 630 C CA . ARG A 1 84 ? 27.373 2.087 0.608 1.00 18.99 82 ARG A CA 1
ATOM 631 C C . ARG A 1 84 ? 27.578 0.672 1.143 1.00 17.58 82 ARG A C 1
ATOM 632 O O . ARG A 1 84 ? 28.512 0.429 1.921 1.00 16.70 82 ARG A O 1
ATOM 640 N N . ARG A 1 85 ? 26.684 -0.242 0.755 1.00 17.17 83 ARG A N 1
ATOM 641 C CA . ARG A 1 85 ? 26.634 -1.575 1.343 1.00 16.39 83 ARG A CA 1
ATOM 642 C C . ARG A 1 85 ? 26.979 -2.717 0.367 1.00 16.57 83 ARG A C 1
ATOM 643 O O . ARG A 1 85 ? 26.903 -3.898 0.723 1.00 16.60 83 ARG A O 1
ATOM 651 N N . ASP A 1 86 ? 27.403 -2.359 -0.841 1.00 17.08 84 ASP A N 1
ATOM 652 C CA . ASP A 1 86 ? 27.532 -3.315 -1.921 1.00 17.89 84 ASP A CA 1
ATOM 653 C C . ASP A 1 86 ? 28.958 -3.784 -2.228 1.00 17.77 84 ASP A C 1
ATOM 654 O O . ASP A 1 86 ? 29.133 -4.664 -3.076 1.00 19.72 84 ASP A O 1
ATOM 659 N N . LEU A 1 87 ? 29.980 -3.223 -1.578 1.00 16.73 85 LEU A N 1
ATOM 660 C CA . LEU A 1 87 ? 31.357 -3.599 -1.941 1.00 16.88 85 LEU A CA 1
ATOM 661 C C . LEU A 1 87 ? 31.775 -4.977 -1.425 1.00 16.27 85 LEU A C 1
ATOM 662 O O . LEU A 1 87 ? 31.591 -5.279 -0.241 1.00 16.10 85 LEU A O 1
ATOM 667 N N . LEU A 1 88 ? 32.381 -5.778 -2.304 1.00 16.33 86 LEU A N 1
ATOM 668 C CA . LEU A 1 88 ? 32.895 -7.098 -1.923 1.00 16.16 86 LEU A CA 1
ATOM 669 C C . LEU A 1 88 ? 34.415 -7.118 -1.853 1.00 16.18 86 LEU A C 1
ATOM 670 O O . LEU A 1 88 ? 34.976 -7.760 -0.965 1.00 15.66 86 LEU A O 1
ATOM 675 N N . LEU A 1 89 ? 35.068 -6.484 -2.832 1.00 16.97 87 LEU A N 1
ATOM 676 C CA . LEU A 1 89 ? 36.511 -6.222 -2.787 1.00 17.02 87 LEU A CA 1
ATOM 677 C C . LEU A 1 89 ? 36.732 -4.709 -2.742 1.00 18.98 87 LEU A C 1
ATOM 678 O O . LEU A 1 89 ? 36.169 -3.968 -3.573 1.00 19.05 87 LEU A O 1
ATOM 683 N N . GLN A 1 90 ? 37.575 -4.256 -1.812 1.00 20.04 88 GLN A N 1
ATOM 684 C CA . GLN A 1 90 ? 37.806 -2.827 -1.587 1.00 24.54 88 GLN A CA 1
ATOM 685 C C . GLN A 1 90 ? 39.288 -2.524 -1.580 1.00 28.79 88 GLN A C 1
ATOM 686 O O . GLN A 1 90 ? 40.064 -3.311 -1.043 1.00 27.84 88 GLN A O 1
ATOM 692 N N A CYS A 1 91 ? 39.659 -1.351 -2.084 0.50 32.00 89 CYS A N 1
ATOM 693 N N B CYS A 1 91 ? 39.671 -1.410 -2.219 0.50 32.24 89 CYS A N 1
ATOM 694 C CA A CYS A 1 91 ? 41.028 -0.857 -1.967 0.50 36.33 89 CYS A CA 1
ATOM 695 C CA B CYS A 1 91 ? 41.087 -1.043 -2.455 0.50 36.90 89 CYS A CA 1
ATOM 696 C C A CYS A 1 91 ? 41.107 0.254 -0.917 0.50 38.40 89 CYS A C 1
ATOM 697 C C B CYS A 1 91 ? 41.799 -0.543 -1.191 0.50 38.95 89 CYS A C 1
ATOM 698 O O A CYS A 1 91 ? 41.070 1.432 -1.261 0.50 39.46 89 CYS A O 1
ATOM 699 O O B CYS A 1 91 ? 42.992 -0.814 -0.988 0.50 39.83 89 CYS A O 1
ATOM 704 N N A PRO A 1 92 ? 41.238 -0.132 0.372 0.50 39.48 90 PRO A N 1
ATOM 705 N N B PRO A 1 92 ? 41.074 0.210 -0.349 0.50 40.34 90 PRO A N 1
ATOM 706 C CA A PRO A 1 92 ? 41.081 0.784 1.521 0.50 40.44 90 PRO A CA 1
ATOM 707 C CA B PRO A 1 92 ? 41.530 0.429 1.023 0.50 41.36 90 PRO A CA 1
ATOM 708 C C A PRO A 1 92 ? 41.990 2.018 1.463 0.50 42.40 90 PRO A C 1
ATOM 709 C C B PRO A 1 92 ? 41.115 -0.752 1.908 0.50 40.53 90 PRO A C 1
ATOM 710 O O A PRO A 1 92 ? 43.203 1.904 1.634 0.50 43.50 90 PRO A O 1
ATOM 711 O O B PRO A 1 92 ? 41.068 -1.897 1.426 0.50 40.26 90 PRO A O 1
ATOM 718 N N . GLY A 1 96 ? 48.079 -0.448 -3.510 1.00 45.01 94 GLY A N 1
ATOM 719 C CA . GLY A 1 96 ? 47.615 -1.471 -2.560 1.00 43.04 94 GLY A CA 1
ATOM 720 C C . GLY A 1 96 ? 46.514 -2.382 -3.094 1.00 40.71 94 GLY A C 1
ATOM 721 O O . GLY A 1 96 ? 45.515 -1.909 -3.631 1.00 40.78 94 GLY A O 1
ATOM 722 N N . ASP A 1 97 ? 46.683 -3.695 -2.918 1.00 38.46 95 ASP A N 1
ATOM 723 C CA . ASP A 1 97 ? 45.775 -4.680 -3.498 1.00 35.25 95 ASP A CA 1
ATOM 724 C C . ASP A 1 97 ? 44.406 -4.646 -2.823 1.00 31.58 95 ASP A C 1
ATOM 725 O O . ASP A 1 97 ? 44.324 -4.492 -1.599 1.00 30.67 95 ASP A O 1
ATOM 730 N N . ALA A 1 98 ? 43.341 -4.782 -3.617 1.00 28.17 96 ALA A N 1
ATOM 731 C CA . ALA A 1 98 ? 41.985 -4.865 -3.063 1.00 25.02 96 ALA A CA 1
ATOM 732 C C . ALA A 1 98 ? 41.881 -6.050 -2.115 1.00 22.86 96 ALA A C 1
ATOM 733 O O . ALA A 1 98 ? 42.553 -7.085 -2.315 1.00 22.31 96 ALA A O 1
ATOM 735 N N . ARG A 1 99 ? 41.032 -5.895 -1.096 1.00 19.96 97 ARG A N 1
ATOM 736 C CA . ARG A 1 99 ? 40.829 -6.933 -0.096 1.00 18.56 97 ARG A CA 1
ATOM 737 C C . ARG A 1 99 ? 39.354 -7.255 0.053 1.00 16.55 97 ARG A C 1
ATOM 738 O O . ARG A 1 99 ? 38.508 -6.382 -0.155 1.00 15.90 97 ARG A O 1
ATOM 746 N N . GLY A 1 100 ? 39.040 -8.492 0.450 1.00 15.07 98 GLY A N 1
ATOM 747 C CA . GLY A 1 100 ? 37.660 -8.850 0.758 1.00 14.18 98 GLY A CA 1
ATOM 748 C C . GLY A 1 100 ? 37.123 -8.011 1.906 1.00 14.22 98 GLY A C 1
ATOM 749 O O . GLY A 1 100 ? 37.813 -7.800 2.906 1.00 15.00 98 GLY A O 1
ATOM 750 N N . THR A 1 101 ? 35.884 -7.548 1.781 1.00 13.65 99 THR A N 1
ATOM 751 C CA . THR A 1 101 ? 35.260 -6.706 2.830 1.00 13.67 99 THR A CA 1
ATOM 752 C C . THR A 1 101 ? 35.303 -7.357 4.212 1.00 13.13 99 THR A C 1
ATOM 753 O O . THR A 1 101 ? 35.564 -6.679 5.205 1.00 13.03 99 THR A O 1
ATOM 757 N N . PHE A 1 102 ? 35.056 -8.667 4.290 1.00 12.51 100 PHE A N 1
ATOM 758 C CA . PHE A 1 102 ? 35.065 -9.342 5.591 1.00 12.44 100 PHE A CA 1
ATOM 759 C C . PHE A 1 102 ? 36.461 -9.472 6.239 1.00 13.33 100 PHE A C 1
ATOM 760 O O . PHE A 1 102 ? 36.559 -9.746 7.444 1.00 14.09 100 PHE A O 1
ATOM 768 N N . SER A 1 103 ? 37.512 -9.236 5.455 1.00 13.45 101 SER A N 1
ATOM 769 C CA . SER A 1 103 ? 38.901 -9.373 5.932 1.00 14.10 101 SER A CA 1
ATOM 770 C C . SER A 1 103 ? 39.484 -8.043 6.459 1.00 14.67 101 SER A C 1
ATOM 771 O O . SER A 1 103 ? 40.615 -8.008 6.953 1.00 15.95 101 SER A O 1
ATOM 774 N N . ILE A 1 104 ? 38.703 -6.969 6.367 1.00 14.44 102 ILE A N 1
ATOM 775 C CA . ILE A 1 104 ? 39.129 -5.636 6.815 1.00 14.89 102 ILE A CA 1
ATOM 776 C C . ILE A 1 104 ? 38.055 -5.009 7.698 1.00 14.67 102 ILE A C 1
ATOM 777 O O . ILE A 1 104 ? 36.931 -5.515 7.744 1.00 14.08 102 ILE A O 1
ATOM 782 N N . ARG A 1 105 ? 38.392 -3.921 8.395 1.00 14.72 103 ARG A N 1
ATOM 783 C CA . ARG A 1 105 ? 37.400 -3.242 9.239 1.00 15.31 103 ARG A CA 1
ATOM 784 C C . ARG A 1 105 ? 36.788 -1.982 8.609 1.00 15.97 103 ARG A C 1
ATOM 785 O O . ARG A 1 105 ? 36.328 -1.085 9.297 1.00 18.21 103 ARG A O 1
ATOM 793 N N . SER A 1 106 ? 36.719 -1.974 7.293 1.00 16.27 104 SER A N 1
ATOM 794 C CA . SER A 1 106 ? 36.078 -0.911 6.512 1.00 16.71 104 SER A CA 1
ATOM 795 C C . SER A 1 106 ? 34.662 -0.561 6.991 1.00 15.98 104 SER A C 1
ATOM 796 O O . SER A 1 106 ? 33.900 -1.457 7.387 1.00 15.05 104 SER A O 1
ATOM 799 N N . PRO A 1 107 ? 34.282 0.729 6.899 1.00 16.14 105 PRO A N 1
ATOM 800 C CA . PRO A 1 107 ? 32.905 1.098 7.220 1.00 16.37 105 PRO A CA 1
ATOM 801 C C . PRO A 1 107 ? 31.927 0.726 6.104 1.00 16.23 105 PRO A C 1
ATOM 802 O O . PRO A 1 107 ? 30.712 0.823 6.286 1.00 17.28 105 PRO A O 1
ATOM 806 N N . LEU A 1 108 ? 32.448 0.315 4.956 1.00 16.18 106 LEU A N 1
ATOM 807 C CA . LEU A 1 108 ? 31.593 -0.097 3.838 1.00 16.27 106 LEU A CA 1
ATOM 808 C C . LEU A 1 108 ? 31.409 -1.621 3.914 1.00 15.83 106 LEU A C 1
ATOM 809 O O . LEU A 1 108 ? 32.353 -2.385 3.636 1.00 16.33 106 LEU A O 1
ATOM 814 N N . ARG A 1 109 ? 30.199 -2.051 4.294 1.00 14.79 107 ARG A N 1
ATOM 815 C CA . ARG A 1 109 ? 29.902 -3.464 4.586 1.00 14.99 107 ARG A CA 1
ATOM 816 C C . ARG A 1 109 ? 28.437 -3.756 4.265 1.00 14.55 107 ARG A C 1
ATOM 817 O O . ARG A 1 109 ? 27.607 -2.843 4.231 1.00 15.83 107 ARG A O 1
ATOM 825 N N . PRO A 1 110 ? 28.095 -5.041 4.080 1.00 14.69 108 PRO A N 1
ATOM 826 C CA . PRO A 1 110 ? 26.695 -5.364 3.837 1.00 15.03 108 PRO A CA 1
ATOM 827 C C . PRO A 1 110 ? 25.763 -4.884 4.968 1.00 15.29 108 PRO A C 1
ATOM 828 O O . PRO A 1 110 ? 24.660 -4.395 4.679 1.00 15.21 108 PRO A O 1
ATOM 832 N N . ASN A 1 111 ? 26.217 -5.012 6.221 1.00 14.17 109 ASN A N 1
ATOM 833 C CA . ASN A 1 111 ? 25.556 -4.386 7.362 1.00 15.13 109 ASN A CA 1
ATOM 834 C C . ASN A 1 111 ? 26.594 -3.506 8.043 1.00 15.31 109 ASN A C 1
ATOM 835 O O . ASN A 1 111 ? 27.521 -4.003 8.693 1.00 15.69 109 ASN A O 1
ATOM 840 N N . PRO A 1 112 ? 26.479 -2.197 7.852 1.00 15.67 110 PRO A N 1
ATOM 841 C CA . PRO A 1 112 ? 27.550 -1.275 8.224 1.00 15.78 110 PRO A CA 1
ATOM 842 C C . PRO A 1 112 ? 27.574 -0.979 9.743 1.00 16.15 110 PRO A C 1
ATOM 843 O O . PRO A 1 112 ? 27.309 0.143 10.179 1.00 16.48 110 PRO A O 1
ATOM 847 N N . ILE A 1 113 ? 27.874 -2.010 10.530 1.00 15.31 111 ILE A N 1
ATOM 848 C CA . ILE A 1 113 ? 27.957 -1.898 11.983 1.00 16.57 111 ILE A CA 1
ATOM 849 C C . ILE A 1 113 ? 29.409 -1.587 12.316 1.00 16.87 111 ILE A C 1
ATOM 850 O O . ILE A 1 113 ? 30.308 -2.320 11.889 1.00 18.70 111 ILE A O 1
ATOM 855 N N . GLY A 1 114 ? 29.650 -0.485 13.018 1.00 16.58 112 GLY A N 1
ATOM 856 C CA . GLY A 1 114 ? 31.000 -0.158 13.508 1.00 15.22 112 GLY A CA 1
ATOM 857 C C . GLY A 1 114 ? 31.048 -0.375 15.002 1.00 15.05 112 GLY A C 1
ATOM 858 O O . GLY A 1 114 ? 30.013 -0.249 15.673 1.00 14.42 112 GLY A O 1
ATOM 859 N N . THR A 1 115 ? 32.227 -0.706 15.534 1.00 15.16 113 THR A N 1
ATOM 860 C CA . THR A 1 115 ? 32.381 -0.720 17.001 1.00 14.76 113 THR A CA 1
ATOM 861 C C . THR A 1 115 ? 33.600 0.061 17.434 1.00 14.85 113 THR A C 1
ATOM 862 O O . THR A 1 115 ? 34.610 0.131 16.700 1.00 15.56 113 THR A O 1
ATOM 866 N N . SER A 1 116 ? 33.526 0.595 18.647 1.00 13.69 114 SER A N 1
ATOM 867 C CA . SER A 1 116 ? 34.696 1.150 19.303 1.00 14.43 114 SER A CA 1
ATOM 868 C C . SER A 1 116 ? 34.687 0.666 20.736 1.00 13.98 114 SER A C 1
ATOM 869 O O . SER A 1 116 ? 33.633 0.574 21.351 1.00 13.27 114 SER A O 1
ATOM 872 N N . ILE A 1 117 ? 35.871 0.369 21.265 1.00 14.32 115 ILE A N 1
ATOM 873 C CA . ILE A 1 117 ? 36.004 0.062 22.688 1.00 14.61 115 ILE A CA 1
ATOM 874 C C . ILE A 1 117 ? 36.493 1.335 23.378 1.00 15.21 115 ILE A C 1
ATOM 875 O O . ILE A 1 117 ? 37.581 1.837 23.056 1.00 15.90 115 ILE A O 1
ATOM 880 N N . ALA A 1 118 ? 35.719 1.853 24.333 1.00 14.50 116 ALA A N 1
ATOM 881 C CA . ALA A 1 118 ? 36.060 3.143 24.925 1.00 15.27 116 ALA A CA 1
ATOM 882 C C . ALA A 1 118 ? 35.514 3.260 26.333 1.00 14.87 116 ALA A C 1
ATOM 883 O O . ALA A 1 118 ? 34.433 2.744 26.641 1.00 14.88 116 ALA A O 1
ATOM 885 N N . ARG A 1 119 ? 36.261 3.957 27.176 1.00 14.44 117 ARG A N 1
ATOM 886 C CA . ARG A 1 119 ? 35.895 4.116 28.580 1.00 14.02 117 ARG A CA 1
ATOM 887 C C . ARG A 1 119 ? 35.100 5.401 28.786 1.00 14.01 117 ARG A C 1
ATOM 888 O O . ARG A 1 119 ? 35.470 6.474 28.272 1.00 15.46 117 ARG A O 1
ATOM 896 N N . VAL A 1 120 ? 34.005 5.305 29.526 1.00 13.31 118 VAL A N 1
ATOM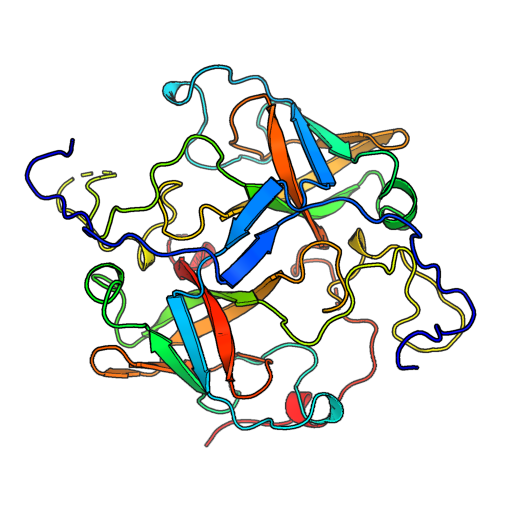 897 C CA . VAL A 1 120 ? 33.233 6.515 29.869 1.00 13.03 118 VAL A CA 1
ATOM 898 C C . VAL A 1 120 ? 34.047 7.465 30.746 1.00 13.63 118 VAL A C 1
ATOM 899 O O . VAL A 1 120 ? 34.480 7.086 31.838 1.00 14.77 118 VAL A O 1
ATOM 903 N N . ASP A 1 121 ? 34.276 8.691 30.267 1.00 13.77 119 ASP A N 1
ATOM 904 C CA . ASP A 1 121 ? 34.889 9.715 31.111 1.00 14.79 119 ASP A CA 1
ATOM 905 C C . ASP A 1 121 ? 33.881 10.226 32.135 1.00 14.71 119 ASP A C 1
ATOM 906 O O . ASP A 1 121 ? 34.209 10.399 33.313 1.00 15.76 119 ASP A O 1
ATOM 911 N N . ARG A 1 122 ? 32.655 10.494 31.679 1.00 13.49 120 ARG A N 1
ATOM 912 C CA . ARG A 1 122 ? 31.646 11.067 32.554 1.00 14.04 120 ARG A CA 1
ATOM 913 C C . ARG A 1 122 ? 30.269 10.713 32.056 1.00 14.12 120 ARG A C 1
ATOM 914 O O . ARG A 1 122 ? 29.964 10.850 30.855 1.00 14.48 120 ARG A O 1
ATOM 922 N N . ARG A 1 123 ? 29.445 10.258 32.988 1.00 13.71 121 ARG A N 1
ATOM 923 C CA . ARG A 1 123 ? 28.050 10.043 32.717 1.00 14.13 121 ARG A CA 1
ATOM 924 C C . ARG A 1 123 ? 27.218 11.223 33.257 1.00 14.80 121 ARG A C 1
ATOM 925 O O . ARG A 1 123 ? 27.417 11.680 34.391 1.00 14.64 121 ARG A O 1
ATOM 933 N N . ASP A 1 124 ? 26.298 11.719 32.439 1.00 15.14 122 ASP A N 1
ATOM 934 C CA . ASP A 1 124 ? 25.351 12.757 32.877 1.00 16.36 122 ASP A CA 1
ATOM 935 C C . ASP A 1 124 ? 23.967 12.457 32.306 1.00 16.74 122 ASP A C 1
ATOM 936 O O . ASP A 1 124 ? 23.671 12.812 31.154 1.00 16.44 122 ASP A O 1
ATOM 941 N N . GLY A 1 125 ? 23.129 11.790 33.113 1.00 16.27 123 GLY A N 1
ATOM 942 C CA . GLY A 1 125 ? 21.766 11.419 32.684 1.00 16.65 123 GLY A CA 1
ATOM 943 C C . GLY A 1 125 ? 21.806 10.448 31.516 1.00 16.67 123 GLY A C 1
ATOM 944 O O . GLY A 1 125 ? 22.304 9.338 31.649 1.00 17.59 123 GLY A O 1
ATOM 945 N N . ALA A 1 126 ? 21.261 10.855 30.369 1.00 16.38 124 ALA A N 1
ATOM 946 C CA . ALA A 1 126 ? 21.266 9.995 29.174 1.00 15.51 124 ALA A CA 1
ATOM 947 C C . ALA A 1 126 ? 22.522 10.201 28.326 1.00 15.17 124 ALA A C 1
ATOM 948 O O . ALA A 1 126 ? 22.647 9.596 27.245 1.00 14.66 124 ALA A O 1
ATOM 950 N N . ASN A 1 127 ? 23.452 11.024 28.806 1.00 14.04 125 ASN A N 1
ATOM 951 C CA . ASN A 1 127 ? 24.652 11.355 28.021 1.00 14.40 125 ASN A CA 1
ATOM 952 C C . ASN A 1 127 ? 25.875 10.655 28.582 1.00 13.71 125 ASN A C 1
ATOM 953 O O . ASN A 1 127 ? 26.087 10.626 29.813 1.00 13.90 125 ASN A O 1
ATOM 958 N N . LEU A 1 128 ? 26.686 10.109 27.676 1.00 12.97 126 LEU A N 1
ATOM 959 C CA . LEU A 1 128 ? 27.974 9.554 28.039 1.00 12.58 126 LEU A CA 1
ATOM 960 C C . LEU A 1 128 ? 29.062 10.348 27.323 1.00 12.83 126 LEU A C 1
ATOM 961 O O . LEU A 1 128 ? 29.083 10.428 26.108 1.00 13.88 126 LEU A O 1
ATOM 966 N N . PHE A 1 129 ? 29.969 10.927 28.091 1.00 13.47 127 PHE A N 1
ATOM 967 C CA . PHE A 1 129 ? 31.100 11.646 27.516 1.00 12.92 127 PHE A CA 1
ATOM 968 C C . PHE A 1 129 ? 32.302 10.722 27.493 1.00 13.73 127 PHE A C 1
ATOM 969 O O . PHE A 1 129 ? 32.680 10.174 28.510 1.00 14.28 127 PHE A O 1
ATOM 977 N N . ILE A 1 130 ? 32.891 10.555 26.317 1.00 12.91 128 ILE A N 1
ATOM 978 C CA . ILE A 1 130 ? 33.763 9.399 26.068 1.00 14.38 128 ILE A CA 1
ATOM 979 C C . ILE A 1 130 ? 34.767 9.727 24.973 1.00 14.56 128 ILE A C 1
ATOM 980 O O . ILE A 1 130 ? 34.426 10.409 24.008 1.00 15.57 128 ILE A O 1
ATOM 985 N N . ARG A 1 131 ? 35.999 9.225 25.112 1.00 15.36 129 ARG A N 1
ATOM 986 C CA . ARG A 1 131 ? 37.013 9.350 24.056 1.00 16.45 129 ARG A CA 1
ATOM 987 C C . ARG A 1 131 ? 37.232 7.987 23.455 1.00 17.82 129 ARG A C 1
ATOM 988 O O . ARG A 1 131 ? 37.068 6.972 24.135 1.00 19.90 129 ARG A O 1
ATOM 996 N N . GLY A 1 132 ? 37.645 7.965 22.205 1.00 18.22 130 GLY A N 1
ATOM 997 C CA . GLY A 1 132 ? 38.028 6.717 21.555 1.00 18.30 130 GLY A CA 1
ATOM 998 C C . GLY A 1 132 ? 37.052 6.323 20.464 1.00 17.90 130 GLY A C 1
ATOM 999 O O . GLY A 1 132 ? 36.998 5.150 20.071 1.00 17.52 130 GLY A O 1
ATOM 1000 N N . LEU A 1 133 ? 36.292 7.296 19.969 1.00 17.35 131 LEU A N 1
ATOM 1001 C CA . LEU A 1 133 ? 35.362 7.016 18.870 1.00 17.86 131 LEU A CA 1
ATOM 1002 C C . LEU A 1 133 ? 35.966 7.486 17.555 1.00 18.74 131 LEU A C 1
ATOM 1003 O O . LEU A 1 133 ? 37.029 8.145 17.544 1.00 19.82 131 LEU A O 1
ATOM 1008 N N . ASP A 1 134 ? 35.324 7.121 16.448 1.00 18.27 132 ASP A N 1
ATOM 1009 C CA . ASP A 1 134 ? 35.850 7.454 15.138 1.00 18.22 132 ASP A CA 1
ATOM 1010 C C . ASP A 1 134 ? 34.733 7.775 14.159 1.00 18.51 132 ASP A C 1
ATOM 1011 O O . ASP A 1 134 ? 34.942 7.733 12.956 1.00 20.30 132 ASP A O 1
ATOM 1016 N N . CYS A 1 135 ? 33.542 8.072 14.651 1.00 17.41 133 CYS A N 1
ATOM 1017 C CA . CYS A 1 135 ? 32.427 8.215 13.722 1.00 19.10 133 CYS A CA 1
ATOM 1018 C C . CYS A 1 135 ? 32.057 9.668 13.420 1.00 18.94 133 CYS A C 1
ATOM 1019 O O . CYS A 1 135 ? 32.358 10.592 14.185 1.00 18.29 133 CYS A O 1
ATOM 1022 N N . LEU A 1 136 ? 31.404 9.838 12.285 1.00 19.10 134 LEU A N 1
ATOM 1023 C CA . LEU A 1 136 ? 30.897 11.120 11.866 1.00 20.87 134 LEU A CA 1
ATOM 1024 C C . LEU A 1 136 ? 29.954 11.689 12.925 1.00 19.93 134 LEU A C 1
ATOM 1025 O O . LEU A 1 136 ? 29.178 10.944 13.555 1.00 19.15 134 LEU A O 1
ATOM 1030 N N . ASP A 1 137 ? 30.015 13.007 13.110 1.00 19.43 135 ASP A N 1
ATOM 1031 C CA . ASP A 1 137 ? 29.072 13.664 13.975 1.00 19.13 135 ASP A CA 1
ATOM 1032 C C . ASP A 1 137 ? 27.656 13.330 13.511 1.00 18.69 135 ASP A C 1
ATOM 1033 O O . ASP A 1 137 ? 27.325 13.520 12.329 1.00 19.65 135 ASP A O 1
ATOM 1038 N N . GLY A 1 138 ? 26.830 12.866 14.436 1.00 17.44 136 GLY A N 1
ATOM 1039 C CA . GLY A 1 138 ? 25.435 12.518 14.154 1.00 16.98 136 GLY A CA 1
ATOM 1040 C C . GLY A 1 138 ? 25.215 11.047 13.800 1.00 16.73 136 GLY A C 1
ATOM 1041 O O . GLY A 1 138 ? 24.087 10.648 13.448 1.00 17.37 136 GLY A O 1
ATOM 1042 N N . THR A 1 139 ? 26.263 10.228 13.895 1.00 15.76 137 THR A N 1
ATOM 1043 C CA . THR A 1 139 ? 26.121 8.784 13.664 1.00 15.27 137 THR A CA 1
ATOM 1044 C C . THR A 1 139 ? 25.119 8.125 14.625 1.00 14.77 137 THR A C 1
ATOM 1045 O O . THR A 1 139 ? 25.191 8.357 15.841 1.00 14.47 137 THR A O 1
ATOM 1049 N N . PRO A 1 140 ? 24.178 7.307 14.097 1.00 14.80 138 PRO A N 1
ATOM 1050 C CA . PRO A 1 140 ? 23.228 6.588 14.968 1.00 14.35 138 PRO A CA 1
ATOM 1051 C C . PRO A 1 140 ? 23.909 5.524 15.873 1.00 14.16 138 PRO A C 1
ATOM 1052 O O . PRO A 1 140 ? 24.775 4.763 15.415 1.00 14.49 138 PRO A O 1
ATOM 1056 N N . LEU A 1 141 ? 23.502 5.484 17.136 1.00 13.08 139 LEU A N 1
ATOM 1057 C CA . LEU A 1 141 ? 23.892 4.435 18.079 1.00 11.89 139 LEU A CA 1
ATOM 1058 C C . LEU A 1 141 ? 22.957 3.233 17.930 1.00 12.52 139 LEU A C 1
ATOM 1059 O O . LEU A 1 141 ? 21.742 3.418 17.805 1.00 13.10 139 LEU A O 1
ATOM 1064 N N . VAL A 1 142 ? 23.496 2.013 17.958 1.00 12.38 140 VAL A N 1
ATOM 1065 C CA . VAL A 1 142 ? 22.611 0.816 17.922 1.00 13.67 140 VAL A CA 1
ATOM 1066 C C . VAL A 1 142 ? 22.709 -0.126 19.119 1.00 13.09 140 VAL A C 1
ATOM 1067 O O . VAL A 1 142 ? 21.753 -0.869 19.401 1.00 13.07 140 VAL A O 1
ATOM 1071 N N . ASP A 1 143 ? 23.839 -0.109 19.828 1.00 12.26 141 ASP A N 1
ATOM 1072 C CA . ASP A 1 143 ? 23.938 -0.932 21.056 1.00 11.81 141 ASP A CA 1
ATOM 1073 C C . ASP A 1 143 ? 25.080 -0.422 21.911 1.00 12.18 141 ASP A C 1
ATOM 1074 O O . ASP A 1 143 ? 26.015 0.250 21.415 1.00 11.91 141 ASP A O 1
ATOM 1079 N N . LEU A 1 144 ? 24.988 -0.734 23.201 1.00 11.63 142 LEU A N 1
ATOM 1080 C CA . LEU A 1 144 ? 26.059 -0.521 24.156 1.00 11.47 142 LEU A CA 1
ATOM 1081 C C . LEU A 1 144 ? 26.167 -1.811 24.969 1.00 11.82 142 LEU A C 1
ATOM 1082 O O . LEU A 1 144 ? 25.138 -2.361 25.405 1.00 11.63 142 LEU A O 1
ATOM 1087 N N . LYS A 1 145 ? 27.409 -2.275 25.171 1.00 12.01 143 LYS A N 1
ATOM 1088 C CA . LYS A 1 145 ? 27.728 -3.466 25.974 1.00 12.85 143 LYS A CA 1
ATOM 1089 C C . LYS A 1 145 ? 28.922 -3.139 26.845 1.00 12.49 143 LYS A C 1
ATOM 1090 O O . LYS A 1 145 ? 29.754 -2.324 26.459 1.00 12.88 143 LYS A O 1
ATOM 1096 N N . PRO A 1 146 ? 29.025 -3.774 28.020 1.00 12.87 144 PRO A N 1
ATOM 1097 C CA . PRO A 1 146 ? 30.294 -3.672 28.738 1.00 12.54 144 PRO A CA 1
ATOM 1098 C C . PRO A 1 146 ? 31.358 -4.458 27.953 1.00 13.18 144 PRO A C 1
ATOM 1099 O O . PRO A 1 146 ? 31.102 -5.591 27.501 1.00 13.73 144 PRO A O 1
ATOM 1103 N N . ASP A 1 147 ? 32.537 -3.875 27.789 1.00 12.89 145 ASP A N 1
ATOM 1104 C CA . ASP A 1 147 ? 33.584 -4.565 27.060 1.00 14.06 145 ASP A CA 1
ATOM 1105 C C . ASP A 1 147 ? 34.031 -5.838 27.803 1.00 14.94 145 ASP A C 1
ATOM 1106 O O . ASP A 1 147 ? 34.080 -5.879 29.039 1.00 15.25 145 ASP A O 1
ATOM 1111 N N . ARG A 1 148 ? 34.342 -6.874 27.040 1.00 16.03 146 ARG A N 1
ATOM 1112 C CA . ARG A 1 148 ? 34.840 -8.152 27.595 1.00 18.18 146 ARG A CA 1
ATOM 1113 C C . ARG A 1 148 ? 36.002 -8.064 28.547 1.00 18.76 146 ARG A C 1
ATOM 1114 O O . ARG A 1 148 ? 36.074 -8.863 29.483 1.00 21.95 146 ARG A O 1
ATOM 1122 N N . ALA A 1 149 ? 36.944 -7.161 28.296 1.00 22.39 147 ALA A N 1
ATOM 1123 C CA . ALA A 1 149 ? 38.142 -7.088 29.136 1.00 21.97 147 ALA A CA 1
ATOM 1124 C C . ALA A 1 149 ? 37.819 -6.819 30.608 1.00 21.71 147 ALA A C 1
ATOM 1125 O O . ALA A 1 149 ? 38.626 -7.182 31.479 1.00 21.76 147 ALA A O 1
ATOM 1127 N N . GLU A 1 150 ? 36.653 -6.219 30.884 1.00 20.57 148 GLU A N 1
ATOM 1128 C CA . GLU A 1 150 ? 36.308 -5.834 32.242 1.00 21.06 148 GLU A CA 1
ATOM 1129 C C . GLU A 1 150 ? 34.928 -6.308 32.699 1.00 22.19 148 GLU A C 1
ATOM 1130 O O . GLU A 1 150 ? 34.406 -5.833 33.707 1.00 23.32 148 GLU A O 1
ATOM 1136 N N . PHE A 1 151 ? 34.373 -7.291 31.993 1.00 22.03 149 PHE A N 1
ATOM 1137 C CA . PHE A 1 151 ? 33.055 -7.772 32.305 1.00 22.62 149 PHE A CA 1
ATOM 1138 C C . PHE A 1 151 ? 33.109 -9.232 32.603 1.00 23.73 149 PHE A C 1
ATOM 1139 O O . PHE A 1 151 ? 33.759 -9.995 31.899 1.00 24.19 149 PHE A O 1
ATOM 1155 N N . PRO A 1 153 ? 30.420 -12.385 33.074 1.00 26.50 151 PRO A N 1
ATOM 1156 C CA . PRO A 1 153 ? 29.030 -12.793 32.875 1.00 26.06 151 PRO A CA 1
ATOM 1157 C C . PRO A 1 153 ? 28.376 -13.078 34.226 1.00 25.21 151 PRO A C 1
ATOM 1158 O O . PRO A 1 153 ? 29.017 -13.629 35.139 1.00 24.78 151 PRO A O 1
ATOM 1162 N N . LEU A 1 154 ? 27.139 -12.630 34.364 1.00 24.03 152 LEU A N 1
ATOM 1163 C CA . LEU A 1 154 ? 26.393 -12.800 35.603 1.00 23.16 152 LEU A CA 1
ATOM 1164 C C . LEU A 1 154 ? 25.597 -14.093 35.608 1.00 22.46 152 LEU A C 1
ATOM 1165 O O . LEU A 1 154 ? 25.468 -14.730 36.658 1.00 22.06 152 LEU A O 1
ATOM 1170 N N . ALA A 1 155 ? 25.049 -14.479 34.448 1.00 21.10 153 ALA A N 1
ATOM 1171 C CA . ALA A 1 155 ? 24.146 -15.634 34.402 1.00 20.79 153 ALA A CA 1
ATOM 1172 C C . ALA A 1 155 ? 24.888 -16.934 34.790 1.00 20.41 153 ALA A C 1
ATOM 1173 O O . ALA A 1 155 ? 26.091 -17.027 34.578 1.00 20.87 153 ALA A O 1
ATOM 1175 N N . PRO A 1 156 ? 24.194 -17.920 35.383 1.00 20.33 154 PRO A N 1
ATOM 1176 C CA . PRO A 1 156 ? 24.929 -19.133 35.779 1.00 20.28 154 PRO A CA 1
ATOM 1177 C C . PRO A 1 156 ? 25.394 -19.961 34.593 1.00 19.20 154 PRO A C 1
ATOM 1178 O O . PRO A 1 156 ? 24.795 -19.882 33.529 1.00 18.30 154 PRO A O 1
ATOM 1182 N N . PRO A 1 157 ? 26.459 -20.758 34.775 1.00 19.40 155 PRO A N 1
ATOM 1183 C CA . PRO A 1 157 ? 26.966 -21.617 33.707 1.00 18.47 155 PRO A CA 1
ATOM 1184 C C . PRO A 1 157 ? 25.888 -22.557 33.149 1.00 17.63 155 PRO A C 1
ATOM 1185 O O . PRO A 1 157 ? 24.959 -22.968 33.865 1.00 17.91 155 PRO A O 1
ATOM 1189 N N . LYS A 1 158 ? 26.016 -22.870 31.870 1.00 17.11 156 LYS A N 1
ATOM 1190 C CA . LYS A 1 158 ? 25.123 -23.796 31.161 1.00 16.83 156 LYS A CA 1
ATOM 1191 C C . LYS A 1 158 ? 25.947 -24.925 30.554 1.00 16.45 156 LYS A C 1
ATOM 1192 O O . LYS A 1 158 ? 27.174 -24.804 30.467 1.00 16.47 156 LYS A O 1
ATOM 1198 N N . PRO A 1 159 ? 25.296 -26.018 30.082 1.00 17.03 157 PRO A N 1
ATOM 1199 C CA . PRO A 1 159 ? 26.146 -27.105 29.620 1.00 16.82 157 PRO A CA 1
ATOM 1200 C C . PRO A 1 159 ? 27.141 -26.702 28.526 1.00 16.99 157 PRO A C 1
ATOM 1201 O O . PRO A 1 159 ? 28.240 -27.226 28.496 1.00 17.04 157 PRO A O 1
ATOM 1205 N N . GLY A 1 160 ? 26.761 -25.775 27.644 1.00 16.34 158 GLY A N 1
ATOM 1206 C CA . GLY A 1 160 ? 27.640 -25.386 26.542 1.00 16.74 158 GLY A CA 1
ATOM 1207 C C . GLY A 1 160 ? 28.951 -24.788 27.030 1.00 16.38 158 GLY A C 1
ATOM 1208 O O . GLY A 1 160 ? 29.956 -24.821 26.325 1.00 16.58 158 GLY A O 1
ATOM 1209 N N . ASP A 1 161 ? 28.946 -24.243 28.249 1.00 16.05 159 ASP A N 1
ATOM 1210 C CA . ASP A 1 161 ? 30.136 -23.629 28.794 1.00 16.60 159 ASP A CA 1
ATOM 1211 C C . ASP A 1 161 ? 31.214 -24.643 29.074 1.00 17.01 159 ASP A C 1
ATOM 1212 O O . ASP A 1 161 ? 32.367 -24.255 29.251 1.00 18.58 159 ASP A O 1
ATOM 1217 N N . PHE A 1 162 ? 30.833 -25.919 29.150 1.00 17.19 160 PHE A N 1
ATOM 1218 C CA . PHE A 1 162 ? 31.754 -26.991 29.513 1.00 17.69 160 PHE A CA 1
ATOM 1219 C C . PHE A 1 162 ? 32.094 -27.890 28.329 1.00 19.37 160 PHE A C 1
ATOM 1220 O O . PHE A 1 162 ? 32.824 -28.872 28.466 1.00 20.34 160 PHE A O 1
ATOM 1228 N N . GLN A 1 163 ? 31.588 -27.535 27.155 1.00 19.42 161 GLN A N 1
ATOM 1229 C CA . GLN A 1 163 ? 31.709 -28.381 25.984 1.00 21.36 161 GLN A CA 1
ATOM 1230 C C . GLN A 1 163 ? 32.995 -28.030 25.238 1.00 22.46 161 GLN A C 1
ATOM 1231 O O . GLN A 1 163 ? 33.143 -26.920 24.724 1.00 21.10 161 GLN A O 1
ATOM 1237 N N . VAL A 1 164 ? 33.938 -28.968 25.229 1.00 24.30 162 VAL A N 1
ATOM 1238 C CA . VAL A 1 164 ? 35.209 -28.801 24.504 1.00 27.53 162 VAL A CA 1
ATOM 1239 C C . VAL A 1 164 ? 35.104 -29.602 23.201 1.00 29.80 162 VAL A C 1
ATOM 1240 O O . VAL A 1 164 ? 34.452 -30.644 23.171 1.00 29.47 162 VAL A O 1
ATOM 1244 N N . GLY A 1 165 ? 35.717 -29.127 22.118 1.00 31.55 163 GLY A N 1
ATOM 1245 C CA . GLY A 1 165 ? 35.579 -29.840 20.851 1.00 35.18 163 GLY A CA 1
ATOM 1246 C C . GLY A 1 165 ? 36.487 -31.044 20.818 1.00 38.48 163 GLY A C 1
ATOM 1247 O O . GLY A 1 165 ? 37.476 -31.088 21.555 1.00 38.82 163 GLY A O 1
ATOM 1248 N N . GLU A 1 166 ? 36.155 -32.029 19.985 1.00 41.31 164 GLU A N 1
ATOM 1249 C CA . GLU A 1 166 ? 37.178 -32.996 19.526 1.00 44.69 164 GLU A CA 1
ATOM 1250 C C . GLU A 1 166 ? 37.952 -32.406 18.341 1.00 45.66 164 GLU A C 1
ATOM 1251 O O . GLU A 1 166 ? 37.792 -31.213 18.017 1.00 45.47 164 GLU A O 1
ATOM 1257 N N . ALA B 1 5 ? 2.541 -16.756 27.540 1.00 66.10 3 ALA B N 1
ATOM 1258 C CA . ALA B 1 5 ? 3.289 -15.508 27.237 1.00 62.54 3 ALA B CA 1
ATOM 1259 C C . ALA B 1 5 ? 4.735 -15.552 27.751 1.00 59.05 3 ALA B C 1
ATOM 1260 O O . ALA B 1 5 ? 5.014 -15.452 28.960 1.00 58.48 3 ALA B O 1
ATOM 1262 N N . THR B 1 6 ? 5.657 -15.707 26.811 1.00 56.78 4 THR B N 1
ATOM 1263 C CA . THR B 1 6 ? 7.068 -15.454 27.065 1.00 52.75 4 THR B CA 1
ATOM 1264 C C . THR B 1 6 ? 7.229 -13.978 27.508 1.00 49.53 4 THR B C 1
ATOM 1265 O O . THR B 1 6 ? 8.355 -13.493 27.752 1.00 47.30 4 THR B O 1
ATOM 1269 N N . ASP B 1 7 ? 6.081 -13.294 27.628 1.00 49.71 5 ASP B N 1
ATOM 1270 C CA . ASP B 1 7 ? 5.994 -11.846 27.904 1.00 47.06 5 ASP B CA 1
ATOM 1271 C C . ASP B 1 7 ? 6.265 -11.489 29.366 1.00 44.65 5 ASP B C 1
ATOM 1272 O O . ASP B 1 7 ? 6.753 -10.394 29.644 1.00 41.94 5 ASP B O 1
ATOM 1277 N N . ASP B 1 8 ? 5.920 -12.399 30.284 1.00 45.16 6 ASP B N 1
ATOM 1278 C CA . ASP B 1 8 ? 6.203 -12.232 31.714 1.00 43.10 6 ASP B CA 1
ATOM 1279 C C . ASP B 1 8 ? 7.693 -11.918 31.974 1.00 38.81 6 ASP B C 1
ATOM 1280 O O . ASP B 1 8 ? 8.591 -12.376 31.254 1.00 37.51 6 ASP B O 1
ATOM 1285 N N . ILE B 1 9 ? 7.951 -11.107 32.985 1.00 35.66 7 ILE B N 1
ATOM 1286 C CA . ILE B 1 9 ? 9.323 -10.771 33.313 1.00 32.15 7 ILE B CA 1
ATOM 1287 C C . ILE B 1 9 ? 9.610 -11.224 34.734 1.00 31.48 7 ILE B C 1
ATOM 1288 O O . ILE B 1 9 ? 8.678 -11.526 35.504 1.00 31.82 7 ILE B O 1
ATOM 1293 N N . ARG B 1 10 ? 10.896 -11.292 35.072 1.00 28.94 8 ARG B N 1
ATOM 1294 C CA . ARG B 1 10 ? 11.297 -11.675 36.413 1.00 28.58 8 ARG B CA 1
ATOM 1295 C C . ARG B 1 10 ? 11.094 -10.495 37.371 1.00 27.73 8 ARG B C 1
ATOM 1296 O O . ARG B 1 10 ? 11.034 -9.334 36.939 1.00 27.12 8 ARG B O 1
ATOM 1304 N N . ALA B 1 11 ? 10.971 -10.798 38.661 1.00 27.27 9 ALA B N 1
ATOM 1305 C CA . ALA B 1 11 ? 10.954 -9.772 39.706 1.00 26.93 9 ALA B CA 1
ATOM 1306 C C . ALA B 1 11 ? 12.156 -8.823 39.577 1.00 24.81 9 ALA B C 1
ATOM 1307 O O . ALA B 1 11 ? 13.289 -9.284 39.423 1.00 24.21 9 ALA B O 1
ATOM 1309 N N . GLY B 1 12 ? 11.914 -7.512 39.623 1.00 24.14 10 GLY B N 1
ATOM 1310 C CA . GLY B 1 12 ? 13.006 -6.533 39.493 1.00 22.43 10 GLY B CA 1
ATOM 1311 C C . GLY B 1 12 ? 13.271 -6.064 38.062 1.00 21.57 10 GLY B C 1
ATOM 1312 O O . GLY B 1 12 ? 13.946 -5.045 37.828 1.00 21.17 10 GLY B O 1
ATOM 1313 N N . GLU B 1 13 ? 12.738 -6.797 37.093 1.00 20.85 11 GLU B N 1
ATOM 1314 C CA . GLU B 1 13 ? 12.978 -6.465 35.689 1.00 19.91 11 GLU B CA 1
ATOM 1315 C C . GLU B 1 13 ? 12.026 -5.377 35.216 1.00 20.45 11 GLU B C 1
ATOM 1316 O O . GLU B 1 13 ? 11.034 -5.052 35.897 1.00 21.38 11 GLU B O 1
ATOM 1322 N N . LEU B 1 14 ? 12.335 -4.789 34.063 1.00 19.76 12 LEU B N 1
ATOM 1323 C CA . LEU B 1 14 ? 11.522 -3.704 33.537 1.00 21.50 12 LEU B CA 1
ATOM 1324 C C . LEU B 1 14 ? 11.500 -3.780 32.019 1.00 21.75 12 LEU B C 1
ATOM 1325 O O . LEU B 1 14 ? 12.553 -3.892 31.408 1.00 20.25 12 LEU B O 1
ATOM 1330 N N . ALA B 1 15 ? 10.301 -3.726 31.441 1.00 24.28 13 ALA B N 1
ATOM 1331 C CA . ALA B 1 15 ? 10.122 -3.751 30.001 1.00 25.22 13 ALA B CA 1
ATOM 1332 C C . ALA B 1 15 ? 9.612 -2.405 29.518 1.00 27.66 13 ALA B C 1
ATOM 1333 O O . ALA B 1 15 ? 8.804 -1.754 30.198 1.00 28.99 13 ALA B O 1
ATOM 1335 N N A SER B 1 16 ? 10.075 -2.005 28.337 0.50 27.25 14 SER B N 1
ATOM 1336 N N B SER B 1 16 ? 10.064 -1.976 28.346 0.50 28.00 14 SER B N 1
ATOM 1337 C CA A SER B 1 16 ? 9.614 -0.784 27.689 0.50 29.45 14 SER B CA 1
ATOM 1338 C CA B SER B 1 16 ? 9.528 -0.758 27.749 0.50 31.05 14 SER B CA 1
ATOM 1339 C C A SER B 1 16 ? 8.313 -1.026 26.933 0.50 32.56 14 SER B C 1
ATOM 1340 C C B SER B 1 16 ? 8.278 -1.099 26.948 0.50 33.64 14 SER B C 1
ATOM 1341 O O A SER B 1 16 ? 8.117 -2.092 26.351 0.50 32.39 14 SER B O 1
ATOM 1342 O O B SER B 1 16 ? 8.166 -2.195 26.399 0.50 33.31 14 SER B O 1
ATOM 1347 N N A ASP B 1 17 ? 7.443 -0.023 26.932 0.50 36.04 15 ASP B N 1
ATOM 1348 N N B ASP B 1 17 ? 7.348 -0.156 26.882 0.50 36.97 15 ASP B N 1
ATOM 1349 C CA A ASP B 1 17 ? 6.192 -0.080 26.174 0.50 39.87 15 ASP B CA 1
ATOM 1350 C CA B ASP B 1 17 ? 6.166 -0.310 26.038 0.50 40.38 15 ASP B CA 1
ATOM 1351 C C A ASP B 1 17 ? 6.357 0.539 24.785 0.50 40.79 15 ASP B C 1
ATOM 1352 C C B ASP B 1 17 ? 6.394 0.309 24.656 0.50 40.92 15 ASP B C 1
ATOM 1353 O O A ASP B 1 17 ? 5.376 0.750 24.069 0.50 42.62 15 ASP B O 1
ATOM 1354 O O B ASP B 1 17 ? 5.480 0.323 23.827 0.50 42.41 15 ASP B O 1
ATOM 1363 N N . TRP B 1 18 ? 7.606 0.819 24.412 1.00 39.42 16 TRP B N 1
ATOM 1364 C CA . TRP B 1 18 ? 7.928 1.478 23.140 1.00 40.86 16 TRP B CA 1
ATOM 1365 C C . TRP B 1 18 ? 7.538 0.587 21.974 1.00 42.58 16 TRP B C 1
ATOM 1366 O O . TRP B 1 18 ? 7.749 -0.626 22.021 1.00 42.32 16 TRP B O 1
ATOM 1377 N N . SER B 1 19 ? 6.957 1.199 20.946 1.00 45.26 17 SER B N 1
ATOM 1378 C CA . SER B 1 19 ? 6.416 0.463 19.803 1.00 47.55 17 SER B CA 1
ATOM 1379 C C . SER B 1 19 ? 6.570 1.258 18.509 1.00 47.73 17 SER B C 1
ATOM 1380 O O . SER B 1 19 ? 5.594 1.499 17.793 1.00 50.57 17 SER B O 1
ATOM 1383 N N . GLY B 1 20 ? 7.800 1.668 18.215 1.00 45.57 18 GLY B N 1
ATOM 1384 C CA . GLY B 1 20 ? 8.081 2.396 16.989 1.00 44.93 18 GLY B CA 1
ATOM 1385 C C . GLY B 1 20 ? 8.527 1.443 15.899 1.00 43.52 18 GLY B C 1
ATOM 1386 O O . GLY B 1 20 ? 8.631 0.234 16.127 1.00 43.73 18 GLY B O 1
ATOM 1387 N N . SER B 1 21 ? 8.792 1.985 14.715 1.00 42.39 19 SER B N 1
ATOM 1388 C CA . SER B 1 21 ? 9.254 1.183 13.594 1.00 40.21 19 SER B CA 1
ATOM 1389 C C . SER B 1 21 ? 10.788 1.267 13.465 1.00 36.60 19 SER B C 1
ATOM 1390 O O . SER B 1 21 ? 11.418 2.102 14.123 1.00 35.29 19 SER B O 1
ATOM 1393 N N . PRO B 1 22 ? 11.398 0.371 12.663 1.00 34.07 20 PRO B N 1
ATOM 1394 C CA . PRO B 1 22 ? 12.861 0.388 12.547 1.00 30.53 20 PRO B CA 1
ATOM 1395 C C . PRO B 1 22 ? 13.384 1.544 11.700 1.00 28.70 20 PRO B C 1
ATOM 1396 O O . PRO B 1 22 ? 12.699 2.040 10.793 1.00 29.41 20 PRO B O 1
ATOM 1400 N N . ASP B 1 23 ? 14.613 1.942 11.986 1.00 25.25 21 ASP B N 1
ATOM 1401 C CA . ASP B 1 23 ? 15.259 3.044 11.299 1.00 23.78 21 ASP B CA 1
ATOM 1402 C C . ASP B 1 23 ? 16.132 2.553 10.143 1.00 22.83 21 ASP B C 1
ATOM 1403 O O . ASP B 1 23 ? 16.424 3.305 9.216 1.00 23.04 21 ASP B O 1
ATOM 1408 N N . ALA B 1 24 ? 16.592 1.314 10.226 1.00 20.84 22 ALA B N 1
ATOM 1409 C CA . ALA B 1 24 ? 17.432 0.747 9.159 1.00 21.03 22 ALA B CA 1
ATOM 1410 C C . ALA B 1 24 ? 17.159 -0.728 9.037 1.00 21.32 22 ALA B C 1
ATOM 1411 O O . ALA B 1 24 ? 16.478 -1.286 9.881 1.00 22.76 22 ALA B O 1
ATOM 1413 N N . GLY B 1 25 ? 17.649 -1.348 7.970 1.00 20.95 23 GLY B N 1
ATOM 1414 C CA . GLY B 1 25 ? 17.366 -2.754 7.730 1.00 21.34 23 GLY B CA 1
ATOM 1415 C C . GLY B 1 25 ? 18.641 -3.569 7.770 1.00 20.30 23 GLY B C 1
ATOM 1416 O O . GLY B 1 25 ? 19.679 -3.114 7.316 1.00 20.01 23 GLY B O 1
ATOM 1417 N N . VAL B 1 26 ? 18.554 -4.771 8.322 1.00 20.35 24 VAL B N 1
ATOM 1418 C CA . VAL B 1 26 ? 19.684 -5.663 8.398 1.00 20.39 24 VAL B CA 1
ATOM 1419 C C . VAL B 1 26 ? 19.453 -6.793 7.395 1.00 21.07 24 VAL B C 1
ATOM 1420 O O . VAL B 1 26 ? 18.358 -7.343 7.319 1.00 21.49 24 VAL B O 1
ATOM 1424 N N . VAL B 1 27 ? 20.481 -7.122 6.619 1.00 20.38 25 VAL B N 1
ATOM 1425 C CA . VAL B 1 27 ? 20.426 -8.255 5.696 1.00 21.19 25 VAL B CA 1
ATOM 1426 C C . VAL B 1 27 ? 21.156 -9.470 6.291 1.00 22.07 25 VAL B C 1
ATOM 1427 O O . VAL B 1 27 ? 22.275 -9.363 6.770 1.00 21.26 25 VAL B O 1
ATOM 1431 N N . PHE B 1 28 ? 20.510 -10.626 6.302 1.00 17.33 26 PHE B N 1
ATOM 1432 C CA . PHE B 1 28 ? 21.189 -11.815 6.803 1.00 16.64 26 PHE B CA 1
ATOM 1433 C C . PHE B 1 28 ? 22.129 -12.287 5.688 1.00 16.63 26 PHE B C 1
ATOM 1434 O O . PHE B 1 28 ? 21.667 -12.638 4.585 1.00 18.53 26 PHE B O 1
ATOM 1442 N N . ILE B 1 29 ? 23.431 -12.317 5.970 1.00 15.62 27 ILE B N 1
ATOM 1443 C CA . ILE B 1 29 ? 24.445 -12.639 4.959 1.00 14.95 27 ILE B CA 1
ATOM 1444 C C . ILE B 1 29 ? 24.908 -14.105 5.028 1.00 14.96 27 ILE B C 1
ATOM 1445 O O . ILE B 1 29 ? 25.751 -14.556 4.238 1.00 15.54 27 ILE B O 1
ATOM 1450 N N . GLY B 1 30 ? 24.358 -14.839 5.978 1.00 14.40 28 GLY B N 1
ATOM 1451 C CA . GLY B 1 30 ? 24.628 -16.272 6.097 1.00 14.76 28 GLY B CA 1
ATOM 1452 C C . GLY B 1 30 ? 23.876 -16.869 7.262 1.00 15.16 28 GLY B C 1
ATOM 1453 O O . GLY B 1 30 ? 23.004 -16.210 7.857 1.00 15.17 28 GLY B O 1
ATOM 1454 N N . ARG B 1 31 ? 24.220 -18.119 7.580 1.00 15.01 29 ARG B N 1
ATOM 1455 C CA . ARG B 1 31 ? 23.541 -18.884 8.613 1.00 16.32 29 ARG B CA 1
ATOM 1456 C C . ARG B 1 31 ? 24.610 -19.612 9.424 1.00 15.57 29 ARG B C 1
ATOM 1457 O O . ARG B 1 31 ? 25.570 -20.136 8.855 1.00 16.39 29 ARG B O 1
ATOM 1465 N N . ILE B 1 32 ? 24.457 -19.649 10.743 1.00 14.55 30 ILE B N 1
ATOM 1466 C CA . ILE B 1 32 ? 25.460 -20.276 11.598 1.00 14.10 30 ILE B CA 1
ATOM 1467 C C . ILE B 1 32 ? 24.916 -21.608 12.114 1.00 15.19 30 ILE B C 1
ATOM 1468 O O . ILE B 1 32 ? 23.847 -21.658 12.714 1.00 16.16 30 ILE B O 1
ATOM 1473 N N . HIS B 1 33 ? 25.669 -22.676 11.862 1.00 15.70 31 HIS B N 1
ATOM 1474 C CA . HIS B 1 33 ? 25.284 -24.033 12.198 1.00 16.65 31 HIS B CA 1
ATOM 1475 C C . HIS B 1 33 ? 26.075 -24.447 13.425 1.00 16.55 31 HIS B C 1
ATOM 1476 O O . HIS B 1 33 ? 27.297 -24.295 13.447 1.00 15.83 31 HIS B O 1
ATOM 1483 N N . THR B 1 34 ? 25.387 -24.945 14.459 1.00 16.29 32 THR B N 1
ATOM 1484 C CA . THR B 1 34 ? 26.059 -25.245 15.743 1.00 16.10 32 THR B CA 1
ATOM 1485 C C . THR B 1 34 ? 25.480 -26.525 16.341 1.00 16.58 32 THR B C 1
ATOM 1486 O O . THR B 1 34 ? 24.478 -27.036 15.834 1.00 16.91 32 THR B O 1
ATOM 1490 N N . PRO B 1 35 ? 26.097 -27.036 17.427 1.00 17.83 33 PRO B N 1
ATOM 1491 C CA . PRO B 1 35 ? 25.566 -28.245 18.092 1.00 19.21 33 PRO B CA 1
ATOM 1492 C C . PRO B 1 35 ? 24.312 -27.998 18.925 1.00 19.77 33 PRO B C 1
ATOM 1493 O O . PRO B 1 35 ? 23.771 -28.952 19.468 1.00 20.32 33 PRO B O 1
ATOM 1497 N N . TRP B 1 36 ? 23.878 -26.747 19.058 1.00 18.58 34 TRP B N 1
ATOM 1498 C CA . TRP B 1 36 ? 22.878 -26.378 20.061 1.00 19.38 34 TRP B CA 1
ATOM 1499 C C . TRP B 1 36 ? 21.502 -26.043 19.472 1.00 20.36 34 TRP B C 1
ATOM 1500 O O . TRP B 1 36 ? 21.354 -25.088 18.724 1.00 19.55 34 TRP B O 1
ATOM 1511 N N . ASN B 1 37 ? 20.496 -26.847 19.822 1.00 21.81 35 ASN B N 1
ATOM 1512 C CA . ASN B 1 37 ? 19.140 -26.648 19.316 1.00 24.22 35 ASN B CA 1
ATOM 1513 C C . ASN B 1 37 ? 18.211 -25.959 20.310 1.00 24.12 35 ASN B C 1
ATOM 1514 O O . ASN B 1 37 ? 17.098 -25.574 19.954 1.00 25.66 35 ASN B O 1
ATOM 1519 N N . ARG B 1 38 ? 18.637 -25.849 21.564 1.00 21.99 36 ARG B N 1
ATOM 1520 C CA . ARG B 1 38 ? 17.812 -25.247 22.612 1.00 21.78 36 ARG B CA 1
ATOM 1521 C C . ARG B 1 38 ? 18.651 -24.177 23.296 1.00 19.94 36 ARG B C 1
ATOM 1522 O O . ARG B 1 38 ? 19.850 -24.350 23.445 1.00 18.84 36 ARG B O 1
ATOM 1530 N N . LEU B 1 39 ? 18.017 -23.081 23.708 1.00 19.65 37 LEU B N 1
ATOM 1531 C CA . LEU B 1 39 ? 18.738 -21.965 24.318 1.00 19.17 37 LEU B CA 1
ATOM 1532 C C . LEU B 1 39 ? 19.440 -22.416 25.590 1.00 19.61 37 LEU B C 1
ATOM 1533 O O . LEU B 1 39 ? 20.585 -22.032 25.840 1.00 19.58 37 LEU B O 1
ATOM 1538 N N . LYS B 1 40 ? 18.756 -23.251 26.378 1.00 20.24 38 LYS B N 1
ATOM 1539 C CA . LYS B 1 40 ? 19.336 -23.753 27.624 1.00 21.67 38 LYS B CA 1
ATOM 1540 C C . LYS B 1 40 ? 20.575 -24.634 27.433 1.00 20.61 38 LYS B C 1
ATOM 1541 O O . LYS B 1 40 ? 21.284 -24.888 28.401 1.00 21.75 38 LYS B O 1
ATOM 1547 N N . GLU B 1 41 ? 20.815 -25.131 26.222 1.00 20.12 39 GLU B N 1
ATOM 1548 C CA . GLU B 1 41 ? 22.037 -25.907 25.929 1.00 20.67 39 GLU B CA 1
ATOM 1549 C C . GLU B 1 41 ? 23.230 -25.062 25.503 1.00 19.37 39 GLU B C 1
ATOM 1550 O O . GLU B 1 41 ? 24.382 -25.534 25.605 1.00 19.56 39 GLU B O 1
ATOM 1556 N N . CYS B 1 42 ? 22.966 -23.837 25.043 1.00 17.61 40 CYS B N 1
ATOM 1557 C CA . CYS B 1 42 ? 24.030 -22.966 24.513 1.00 16.49 40 CYS B CA 1
ATOM 1558 C C . CYS B 1 42 ? 25.027 -22.550 25.590 1.00 15.93 40 CYS B C 1
ATOM 1559 O O . CYS B 1 42 ? 24.641 -22.402 26.759 1.00 17.65 40 CYS B O 1
ATOM 1562 N N . PRO B 1 43 ? 26.301 -22.321 25.206 1.00 15.37 41 PRO B N 1
ATOM 1563 C CA . PRO B 1 43 ? 27.211 -21.683 26.148 1.00 15.08 41 PRO B CA 1
ATOM 1564 C C . PRO B 1 43 ? 26.698 -20.278 26.440 1.00 15.59 41 PRO B C 1
ATOM 1565 O O . PRO B 1 43 ? 26.053 -19.681 25.579 1.00 14.68 41 PRO B O 1
ATOM 1569 N N . ARG B 1 44 ? 27.001 -19.749 27.622 1.00 16.59 42 ARG B N 1
ATOM 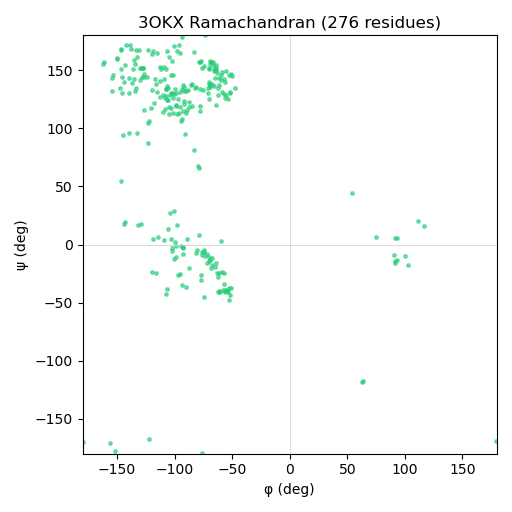1570 C CA . ARG B 1 44 ? 26.795 -18.306 27.881 1.00 17.91 42 ARG B CA 1
ATOM 1571 C C . ARG B 1 44 ? 27.661 -17.460 26.964 1.00 18.12 42 ARG B C 1
ATOM 1572 O O . ARG B 1 44 ? 27.226 -16.408 26.479 1.00 19.00 42 ARG B O 1
ATOM 1580 N N . HIS B 1 45 ? 28.905 -17.891 26.765 1.00 18.05 43 HIS B N 1
ATOM 1581 C CA . HIS B 1 45 ? 29.810 -17.246 25.824 1.00 18.38 43 HIS B CA 1
ATOM 1582 C C . HIS B 1 45 ? 30.656 -18.342 25.257 1.00 17.43 43 HIS B C 1
ATOM 1583 O O . HIS B 1 45 ? 30.899 -19.334 25.937 1.00 16.45 43 HIS B O 1
ATOM 1590 N N . GLY B 1 46 ? 31.118 -18.155 24.027 1.00 16.54 44 GLY B N 1
ATOM 1591 C CA . GLY B 1 46 ? 31.911 -19.177 23.368 1.00 16.20 44 GLY B CA 1
ATOM 1592 C C . GLY B 1 46 ? 33.260 -19.402 24.009 1.00 16.89 44 GLY B C 1
ATOM 1593 O O . GLY B 1 46 ? 33.780 -18.548 24.746 1.00 18.01 44 GLY B O 1
ATOM 1594 N N . ARG B 1 47 ? 33.810 -20.586 23.777 1.00 15.98 45 ARG B N 1
ATOM 1595 C CA . ARG B 1 47 ? 35.163 -20.832 24.199 1.00 16.79 45 ARG B CA 1
ATOM 1596 C C . ARG B 1 47 ? 36.019 -21.285 23.021 1.00 16.41 45 ARG B C 1
ATOM 1597 O O . ARG B 1 47 ? 35.551 -22.012 22.128 1.00 16.01 45 ARG B O 1
ATOM 1605 N N . ALA B 1 48 ? 37.275 -20.850 23.027 1.00 17.29 46 ALA B N 1
ATOM 1606 C CA . ALA B 1 48 ? 38.154 -21.037 21.860 1.00 17.24 46 ALA B CA 1
ATOM 1607 C C . ALA B 1 48 ? 38.530 -22.483 21.616 1.00 17.74 46 ALA B C 1
ATOM 1608 O O . ALA B 1 48 ? 38.934 -22.852 20.508 1.00 17.83 46 ALA B O 1
ATOM 1610 N N . ASP B 1 49 ? 38.405 -23.307 22.647 1.00 17.80 47 ASP B N 1
ATOM 1611 C CA . ASP B 1 49 ? 38.609 -24.744 22.497 1.00 18.88 47 ASP B CA 1
ATOM 1612 C C . ASP B 1 49 ? 37.276 -25.489 22.342 1.00 18.04 47 ASP B C 1
ATOM 1613 O O . ASP B 1 49 ? 37.219 -26.705 22.519 1.00 18.38 47 ASP B O 1
ATOM 1618 N N . GLY B 1 50 ? 36.213 -24.753 22.025 1.00 17.27 48 GLY B N 1
ATOM 1619 C CA . GLY B 1 50 ? 34.873 -25.336 21.931 1.00 16.96 48 GLY B CA 1
ATOM 1620 C C . GLY B 1 50 ? 34.660 -26.139 20.660 1.00 17.19 48 GLY B C 1
ATOM 1621 O O . GLY B 1 50 ? 35.575 -26.256 19.839 1.00 17.54 48 GLY B O 1
ATOM 1622 N N . PRO B 1 51 ? 33.451 -26.693 20.484 1.00 16.89 49 PRO B N 1
ATOM 1623 C CA . PRO B 1 51 ? 33.163 -27.523 19.284 1.00 17.50 49 PRO B CA 1
ATOM 1624 C C . PRO B 1 51 ? 33.193 -26.714 17.980 1.00 16.90 49 PRO B C 1
ATOM 1625 O O . PRO B 1 51 ? 32.922 -25.512 17.977 1.00 16.43 49 PRO B O 1
ATOM 1629 N N . VAL B 1 52 ? 33.534 -27.380 16.888 1.00 16.77 50 VAL B N 1
ATOM 1630 C CA . VAL B 1 52 ? 33.547 -26.742 15.585 1.00 17.16 50 VAL B CA 1
ATOM 1631 C C . VAL B 1 52 ? 32.108 -26.458 15.134 1.00 16.74 50 VAL B C 1
ATOM 1632 O O . VAL B 1 52 ? 31.258 -27.367 15.116 1.00 17.92 50 VAL B O 1
ATOM 1636 N N . CYS B 1 53 ? 31.843 -25.197 14.809 1.00 15.73 51 CYS B N 1
ATOM 1637 C CA . CYS B 1 53 ? 30.590 -24.741 14.213 1.00 15.06 51 CYS B CA 1
ATOM 1638 C C . CYS B 1 53 ? 30.864 -24.426 12.761 1.00 15.17 51 CYS B C 1
ATOM 1639 O O . CYS B 1 53 ? 32.021 -24.355 12.337 1.00 14.46 51 CYS B O 1
ATOM 1642 N N . ARG B 1 54 ? 29.803 -24.254 11.986 1.00 15.11 52 ARG B N 1
ATOM 1643 C CA . ARG B 1 54 ? 29.957 -23.962 10.556 1.00 15.02 52 ARG B CA 1
ATOM 1644 C C . ARG B 1 54 ? 29.174 -22.723 10.207 1.00 15.22 52 ARG B C 1
ATOM 1645 O O . ARG B 1 54 ? 27.937 -22.719 10.326 1.00 15.88 52 ARG B O 1
ATOM 1653 N N . ILE B 1 55 ? 29.892 -21.677 9.798 1.00 14.42 53 ILE B N 1
ATOM 1654 C CA . ILE B 1 55 ? 29.268 -20.446 9.288 1.00 14.15 53 ILE B CA 1
ATOM 1655 C C . ILE B 1 55 ? 29.164 -20.593 7.789 1.00 15.40 53 ILE B C 1
ATOM 1656 O O . ILE B 1 55 ? 30.185 -20.739 7.106 1.00 16.86 53 ILE B O 1
ATOM 1661 N N . GLU B 1 56 ? 27.929 -20.642 7.291 1.00 15.98 54 GLU B N 1
ATOM 1662 C CA . GLU B 1 56 ? 27.661 -20.732 5.867 1.00 17.87 54 GLU B CA 1
ATOM 1663 C C . GLU B 1 56 ? 27.366 -19.316 5.375 1.00 17.25 54 GLU B C 1
ATOM 1664 O O . GLU B 1 56 ? 26.351 -18.737 5.737 1.00 17.53 54 GLU B O 1
ATOM 1670 N N . VAL B 1 57 ? 28.261 -18.765 4.560 1.00 16.35 55 VAL B N 1
ATOM 1671 C CA . VAL B 1 57 ? 28.062 -17.433 3.978 1.00 16.01 55 VAL B CA 1
ATOM 1672 C C . VAL B 1 57 ? 27.288 -17.588 2.671 1.00 16.36 55 VAL B C 1
ATOM 1673 O O . VAL B 1 57 ? 27.605 -18.446 1.859 1.00 17.39 55 VAL B O 1
ATOM 1677 N N . PHE B 1 58 ? 26.262 -16.771 2.478 1.00 16.38 56 PHE B N 1
ATOM 1678 C CA . PHE B 1 58 ? 25.421 -16.871 1.298 1.00 17.68 56 PHE B CA 1
ATOM 1679 C C . PHE B 1 58 ? 26.178 -16.429 0.053 1.00 18.51 56 PHE B C 1
ATOM 1680 O O . PHE B 1 58 ? 27.097 -15.604 0.136 1.00 17.20 56 PHE B O 1
ATOM 1688 N N . GLU B 1 59 ? 25.777 -16.997 -1.088 1.00 19.85 57 GLU B N 1
ATOM 1689 C CA . GLU B 1 59 ? 26.523 -16.890 -2.346 1.00 22.31 57 GLU B CA 1
ATOM 1690 C C . GLU B 1 59 ? 26.834 -15.442 -2.774 1.00 21.38 57 GLU B C 1
ATOM 1691 O O . GLU B 1 59 ? 27.926 -15.182 -3.267 1.00 21.47 57 GLU B O 1
ATOM 1697 N N . THR B 1 60 ? 25.894 -14.513 -2.574 1.00 21.32 58 THR B N 1
ATOM 1698 C CA . THR B 1 60 ? 26.102 -13.095 -2.953 1.00 21.43 58 THR B CA 1
ATOM 1699 C C . THR B 1 60 ? 27.388 -12.512 -2.368 1.00 20.23 58 THR B C 1
ATOM 1700 O O . THR B 1 60 ? 28.072 -11.718 -3.023 1.00 19.99 58 THR B O 1
ATOM 1704 N N . TRP B 1 61 ? 27.717 -12.908 -1.139 1.00 18.41 59 TRP B N 1
ATOM 1705 C CA . TRP B 1 61 ? 28.844 -12.297 -0.429 1.00 17.76 59 TRP B CA 1
ATOM 1706 C C . TRP B 1 61 ? 30.137 -13.119 -0.427 1.00 17.25 59 TRP B C 1
ATOM 1707 O O . TRP B 1 61 ? 31.094 -12.761 0.270 1.00 17.61 59 TRP B O 1
ATOM 1718 N N A LEU B 1 62 ? 30.174 -14.203 -1.203 0.50 17.35 60 LEU B N 1
ATOM 1719 N N B LEU B 1 62 ? 30.182 -14.196 -1.203 0.50 17.40 60 LEU B N 1
ATOM 1720 C CA A LEU B 1 62 ? 31.361 -15.079 -1.233 0.50 17.45 60 LEU B CA 1
ATOM 1721 C CA B LEU B 1 62 ? 31.370 -15.058 -1.197 0.50 17.53 60 LEU B CA 1
ATOM 1722 C C A LEU B 1 62 ? 32.680 -14.325 -1.518 0.50 17.07 60 LEU B C 1
ATOM 1723 C C B LEU B 1 62 ? 32.691 -14.321 -1.516 0.50 17.12 60 LEU B C 1
ATOM 1724 O O A LEU B 1 62 ? 33.679 -14.563 -0.826 0.50 16.90 60 LEU B O 1
ATOM 1725 O O B LEU B 1 62 ? 33.702 -14.566 -0.842 0.50 16.95 60 LEU B O 1
ATOM 1734 N N . PRO B 1 63 ? 32.690 -13.412 -2.519 1.00 17.32 61 PRO B N 1
ATOM 1735 C CA . PRO B 1 63 ? 33.946 -12.705 -2.796 1.00 16.78 61 PRO B CA 1
ATOM 1736 C C . PRO B 1 63 ? 34.445 -11.849 -1.639 1.00 15.85 61 PRO B C 1
ATOM 1737 O O . PRO B 1 63 ? 35.663 -11.601 -1.548 1.00 15.93 61 PRO B O 1
ATOM 1741 N N . ALA B 1 64 ? 33.533 -11.391 -0.778 1.00 14.88 62 ALA B N 1
ATOM 1742 C CA . ALA B 1 64 ? 33.926 -10.605 0.399 1.00 14.58 62 ALA B CA 1
ATOM 1743 C C . ALA B 1 64 ? 34.704 -11.431 1.434 1.00 14.40 62 ALA B C 1
ATOM 1744 O O . ALA B 1 64 ? 35.324 -10.857 2.337 1.00 13.68 62 ALA B O 1
ATOM 1746 N N . LEU B 1 65 ? 34.721 -12.767 1.286 1.00 14.16 63 LEU B N 1
ATOM 1747 C CA . LEU B 1 65 ? 35.581 -13.603 2.131 1.00 14.66 63 LEU B CA 1
ATOM 1748 C C . LEU B 1 65 ? 37.066 -13.577 1.736 1.00 15.54 63 LEU B C 1
ATOM 1749 O O . LEU B 1 65 ? 37.903 -14.150 2.442 1.00 16.08 63 LEU B O 1
ATOM 1754 N N . ALA B 1 66 ? 37.401 -12.926 0.628 1.00 15.66 64 ALA B N 1
ATOM 1755 C CA . ALA B 1 66 ? 38.784 -12.915 0.155 1.00 16.14 64 ALA B CA 1
ATOM 1756 C C . ALA B 1 66 ? 39.690 -12.374 1.253 1.00 16.28 64 ALA B C 1
ATOM 1757 O O . ALA B 1 66 ? 39.438 -11.284 1.777 1.00 16.62 64 ALA B O 1
ATOM 1759 N N . GLY B 1 67 ? 40.730 -13.132 1.611 1.00 15.96 65 GLY B N 1
ATOM 1760 C CA . GLY B 1 67 ? 41.592 -12.744 2.744 1.00 15.77 65 GLY B CA 1
ATOM 1761 C C . GLY B 1 67 ? 41.297 -13.466 4.043 1.00 15.98 65 GLY B C 1
ATOM 1762 O O . GLY B 1 67 ? 42.050 -13.328 5.019 1.00 16.83 65 GLY B O 1
ATOM 1763 N N . ILE B 1 68 ? 40.190 -14.203 4.089 1.00 14.67 66 ILE B N 1
ATOM 1764 C CA . ILE B 1 68 ? 39.877 -15.057 5.237 1.00 14.86 66 ILE B CA 1
ATOM 1765 C C . ILE B 1 68 ? 40.199 -16.485 4.827 1.00 15.29 66 ILE B C 1
ATOM 1766 O O . ILE B 1 68 ? 39.802 -16.927 3.737 1.00 16.02 66 ILE B O 1
ATOM 1771 N N . ASP B 1 69 ? 40.943 -17.201 5.668 1.00 15.68 67 ASP B N 1
ATOM 1772 C CA . ASP B 1 69 ? 41.315 -18.589 5.342 1.00 16.56 67 ASP B CA 1
ATOM 1773 C C . ASP B 1 69 ? 41.620 -19.345 6.634 1.00 15.85 67 ASP B C 1
ATOM 1774 O O . ASP B 1 69 ? 41.322 -18.850 7.711 1.00 14.87 67 ASP B O 1
ATOM 1779 N N . ASP B 1 70 ? 42.158 -20.562 6.531 1.00 16.11 68 ASP B N 1
ATOM 1780 C CA . ASP B 1 70 ? 42.396 -21.350 7.725 1.00 16.42 68 ASP B CA 1
ATOM 1781 C C . ASP B 1 70 ? 43.197 -20.526 8.757 1.00 15.68 68 ASP B C 1
ATOM 1782 O O . ASP B 1 70 ? 44.249 -19.946 8.433 1.00 16.47 68 ASP B O 1
ATOM 1787 N N . GLY B 1 71 ? 42.722 -20.505 9.993 1.00 15.14 69 GLY B N 1
ATOM 1788 C CA . GLY B 1 71 ? 43.416 -19.801 11.079 1.00 14.50 69 GLY B CA 1
ATOM 1789 C C . GLY B 1 71 ? 43.028 -18.348 11.340 1.00 13.39 69 GLY B C 1
ATOM 1790 O O . GLY B 1 71 ? 43.402 -17.801 12.369 1.00 13.89 69 GLY B O 1
ATOM 1791 N N . THR B 1 72 ? 42.318 -17.695 10.426 1.00 12.83 70 THR B N 1
ATOM 1792 C CA . THR B 1 72 ? 42.007 -16.263 10.620 1.00 12.09 70 THR B CA 1
ATOM 1793 C C . THR B 1 72 ? 41.148 -16.085 11.876 1.00 12.24 70 THR B C 1
ATOM 1794 O O . THR B 1 72 ? 40.123 -16.739 12.013 1.00 12.86 70 THR B O 1
ATOM 1798 N N . LEU B 1 73 ? 41.552 -15.185 12.764 1.00 12.58 71 LEU B N 1
ATOM 1799 C CA . LEU B 1 73 ? 40.752 -14.873 13.944 1.00 12.71 71 LEU B CA 1
ATOM 1800 C C . LEU B 1 73 ? 39.698 -13.809 13.589 1.00 11.86 71 LEU B C 1
ATOM 1801 O O . LEU B 1 73 ? 40.040 -12.704 13.150 1.00 12.78 71 LEU B O 1
ATOM 1806 N N . LEU B 1 74 ? 38.423 -14.159 13.747 1.00 11.67 72 LEU B N 1
ATOM 1807 C CA . LEU B 1 74 ? 37.327 -13.261 13.347 1.00 11.91 72 LEU B CA 1
ATOM 1808 C C . LEU B 1 74 ? 36.523 -12.737 14.517 1.00 12.33 72 LEU B C 1
ATOM 1809 O O . LEU B 1 74 ? 36.451 -13.378 15.562 1.00 13.44 72 LEU B O 1
ATOM 1814 N N . GLU B 1 75 ? 35.928 -11.559 14.330 1.00 11.73 73 GLU B N 1
ATOM 1815 C CA . GLU B 1 75 ? 34.866 -11.063 15.194 1.00 11.16 73 GLU B CA 1
ATOM 1816 C C . GLU B 1 75 ? 33.589 -11.345 14.372 1.00 11.67 73 GLU B C 1
ATOM 1817 O O . GLU B 1 75 ? 33.395 -10.793 13.269 1.00 12.29 73 G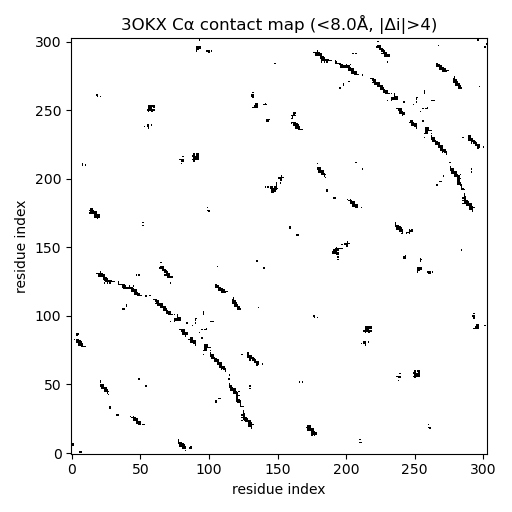LU B O 1
ATOM 1823 N N . VAL B 1 76 ? 32.767 -12.260 14.883 1.00 11.02 74 VAL B N 1
ATOM 1824 C CA . VAL B 1 76 ? 31.581 -12.744 14.188 1.00 10.87 74 VAL B CA 1
ATOM 1825 C C . VAL B 1 76 ? 30.369 -12.037 14.800 1.00 11.44 74 VAL B C 1
ATOM 1826 O O . VAL B 1 76 ? 30.207 -12.029 16.045 1.00 11.80 74 VAL B O 1
ATOM 1830 N N . PHE B 1 77 ? 29.555 -11.398 13.953 1.00 11.45 75 PHE B N 1
ATOM 1831 C CA . PHE B 1 77 ? 28.356 -10.661 14.413 1.00 11.83 75 PHE B CA 1
ATOM 1832 C C . PHE B 1 77 ? 27.127 -11.428 13.949 1.00 11.84 75 PHE B C 1
ATOM 1833 O O . PHE B 1 77 ? 26.996 -11.744 12.745 1.00 12.64 75 PHE B O 1
ATOM 1841 N N . TYR B 1 78 ? 26.213 -11.708 14.877 1.00 11.70 76 TYR B N 1
ATOM 1842 C CA . TYR B 1 78 ? 25.017 -12.476 14.514 1.00 12.66 76 TYR B CA 1
ATOM 1843 C C . TYR B 1 78 ? 23.773 -11.855 15.122 1.00 13.09 76 TYR B C 1
ATOM 1844 O O . TYR B 1 78 ? 23.870 -11.072 16.074 1.00 13.20 76 TYR B O 1
ATOM 1853 N N . TRP B 1 79 ? 22.614 -12.172 14.542 1.00 13.28 77 TRP B N 1
ATOM 1854 C CA . TRP B 1 79 ? 21.336 -11.604 14.968 1.00 13.19 77 TRP B CA 1
ATOM 1855 C C . TRP B 1 79 ? 20.666 -12.613 15.856 1.00 13.75 77 TRP B C 1
ATOM 1856 O O . TRP B 1 79 ? 20.401 -13.758 15.438 1.00 14.36 77 TRP B O 1
ATOM 1867 N N . LEU B 1 80 ? 20.417 -12.222 17.106 1.00 13.92 78 LEU B N 1
ATOM 1868 C CA . LEU B 1 80 ? 19.868 -13.158 18.084 1.00 13.88 78 LEU B CA 1
ATOM 1869 C C . LEU B 1 80 ? 18.345 -13.196 17.872 1.00 14.71 78 LEU B C 1
ATOM 1870 O O . LEU B 1 80 ? 17.572 -12.529 18.575 1.00 14.70 78 LEU B O 1
ATOM 1875 N N . HIS B 1 81 ? 17.941 -13.979 16.883 1.00 15.33 79 HIS B N 1
ATOM 1876 C CA . HIS B 1 81 ? 16.599 -13.887 16.293 1.00 16.40 79 HIS B CA 1
ATOM 1877 C C . HIS B 1 81 ? 15.465 -14.347 17.203 1.00 17.66 79 HIS B C 1
ATOM 1878 O O . HIS B 1 81 ? 14.289 -14.045 16.929 1.00 19.15 79 HIS B O 1
ATOM 1885 N N . ARG B 1 82 ? 15.797 -15.025 18.302 1.00 17.17 80 ARG B N 1
ATOM 1886 C CA . ARG B 1 82 ? 14.788 -15.483 19.240 1.00 18.70 80 ARG B CA 1
ATOM 1887 C C . ARG B 1 82 ? 14.511 -14.502 20.387 1.00 17.92 80 ARG B C 1
ATOM 1888 O O . ARG B 1 82 ? 13.555 -14.701 21.133 1.00 18.83 80 ARG B O 1
ATOM 1896 N N . SER B 1 83 ? 15.318 -13.437 20.498 1.00 16.59 81 SER B N 1
ATOM 1897 C CA . SER B 1 83 ? 15.280 -12.536 21.670 1.00 16.23 81 SER B CA 1
ATOM 1898 C C . SER B 1 83 ? 14.182 -11.493 21.613 1.00 16.30 81 SER B C 1
ATOM 1899 O O . SER B 1 83 ? 13.987 -10.835 20.571 1.00 15.87 81 SER B O 1
ATOM 1902 N N . ARG B 1 84 ? 13.496 -11.311 22.747 1.00 16.00 82 ARG B N 1
ATOM 1903 C CA . ARG B 1 84 ? 12.656 -10.122 22.927 1.00 16.61 82 ARG B CA 1
ATOM 1904 C C . ARG B 1 84 ? 13.576 -8.897 22.987 1.00 16.11 82 ARG B C 1
ATOM 1905 O O . ARG B 1 84 ? 14.743 -9.024 23.354 1.00 15.53 82 ARG B O 1
ATOM 1913 N N . ARG B 1 85 ? 13.042 -7.723 22.619 1.00 16.46 83 ARG B N 1
ATOM 1914 C CA . ARG B 1 85 ? 13.854 -6.525 22.429 1.00 15.39 83 ARG B CA 1
ATOM 1915 C C . ARG B 1 85 ? 13.483 -5.371 23.363 1.00 16.06 83 ARG B C 1
ATOM 1916 O O . ARG B 1 85 ? 14.068 -4.300 23.291 1.00 16.18 83 ARG B O 1
ATOM 1924 N N . ASP B 1 86 ? 12.552 -5.622 24.278 1.00 16.56 84 ASP B N 1
ATOM 1925 C CA . ASP B 1 86 ? 11.958 -4.571 25.079 1.00 17.91 84 ASP B CA 1
ATOM 1926 C C . ASP B 1 86 ? 12.489 -4.457 26.514 1.00 17.06 84 ASP B C 1
ATOM 1927 O O . ASP B 1 86 ? 12.092 -3.555 27.240 1.00 17.90 84 ASP B O 1
ATOM 1932 N N . LEU B 1 87 ? 13.385 -5.338 26.946 1.00 15.95 85 LEU B N 1
ATOM 1933 C CA . LEU B 1 87 ? 13.794 -5.259 28.357 1.00 15.95 85 LEU B CA 1
ATOM 1934 C C . LEU B 1 87 ? 14.788 -4.134 28.600 1.00 15.57 85 LEU B C 1
ATOM 1935 O O . LEU B 1 87 ? 15.767 -3.988 27.866 1.00 16.08 85 LEU B O 1
ATOM 1940 N N . LEU B 1 88 ? 14.543 -3.371 29.659 1.00 15.10 86 LEU B N 1
ATOM 1941 C CA . LEU B 1 88 ? 15.416 -2.264 30.052 1.00 15.37 86 LEU B CA 1
ATOM 1942 C C . LEU B 1 88 ? 16.232 -2.599 31.292 1.00 14.65 86 LEU B C 1
ATOM 1943 O O . LEU B 1 88 ? 17.399 -2.187 31.411 1.00 13.16 86 LEU B O 1
ATOM 1948 N N . LEU B 1 89 ? 15.596 -3.308 32.234 1.00 14.28 87 LEU B N 1
ATOM 1949 C CA . LEU B 1 89 ? 16.291 -3.872 33.400 1.00 14.45 87 LEU B CA 1
ATOM 1950 C C . LEU B 1 89 ? 16.123 -5.388 33.386 1.00 14.16 87 LEU B C 1
ATOM 1951 O O . LEU B 1 89 ? 15.024 -5.878 33.146 1.00 15.03 87 LEU B O 1
ATOM 1956 N N . GLN B 1 90 ? 17.219 -6.114 33.594 1.00 13.95 88 GLN B N 1
ATOM 1957 C CA . GLN B 1 90 ? 17.213 -7.567 33.572 1.00 14.70 88 GLN B CA 1
ATOM 1958 C C . GLN B 1 90 ? 17.833 -8.146 34.823 1.00 15.01 88 GLN B C 1
ATOM 1959 O O . GLN B 1 90 ? 18.714 -7.542 35.417 1.00 15.58 88 GLN B O 1
ATOM 1965 N N . CYS B 1 91 ? 17.411 -9.345 35.204 1.00 15.24 89 CYS B N 1
ATOM 1966 C CA . CYS B 1 91 ? 17.980 -9.987 36.376 1.00 16.64 89 CYS B CA 1
ATOM 1967 C C . CYS B 1 91 ? 18.521 -11.331 35.915 1.00 17.21 89 CYS B C 1
ATOM 1968 O O . CYS B 1 91 ? 17.800 -12.330 35.958 1.00 18.79 89 CYS B O 1
ATOM 1971 N N . PRO B 1 92 ? 19.775 -11.361 35.434 1.00 17.68 90 PRO B N 1
ATOM 1972 C CA . PRO B 1 92 ? 20.287 -12.583 34.813 1.00 18.18 90 PRO B CA 1
ATOM 1973 C C . PRO B 1 92 ? 20.407 -13.743 35.779 1.00 18.76 90 PRO B C 1
ATOM 1974 O O . PRO B 1 92 ? 20.430 -14.896 35.337 1.00 19.42 90 PRO B O 1
ATOM 1978 N N . ARG B 1 93 ? 20.439 -13.459 37.087 1.00 18.20 91 ARG B N 1
ATOM 1979 C CA . ARG B 1 93 ? 20.459 -14.544 38.060 1.00 18.17 91 ARG B CA 1
ATOM 1980 C C . ARG B 1 93 ? 19.102 -14.859 38.691 1.00 18.74 91 ARG B C 1
ATOM 1981 O O . ARG B 1 93 ? 19.029 -15.700 39.600 1.00 19.33 91 ARG B O 1
ATOM 1989 N N . ASN B 1 94 ? 18.053 -14.150 38.260 1.00 18.77 92 ASN B N 1
ATOM 1990 C CA . ASN B 1 94 ? 16.676 -14.353 38.782 1.00 19.66 92 ASN B CA 1
ATOM 1991 C C . ASN B 1 94 ? 16.618 -14.254 40.310 1.00 20.01 92 ASN B C 1
ATOM 1992 O O . ASN B 1 94 ? 15.984 -15.074 40.994 1.00 20.60 92 ASN B O 1
ATOM 1997 N N . ASP B 1 95 ? 17.302 -13.241 40.829 1.00 19.02 93 ASP B N 1
ATOM 1998 C CA . ASP B 1 95 ? 17.478 -13.064 42.268 1.00 19.67 93 ASP B CA 1
ATOM 1999 C C . ASP B 1 95 ? 17.153 -11.614 42.684 1.00 19.66 93 ASP B C 1
ATOM 2000 O O . ASP B 1 95 ? 17.534 -11.189 43.775 1.00 20.37 93 ASP B O 1
ATOM 2005 N N . GLY B 1 96 ? 16.465 -10.872 41.818 1.00 19.50 94 GLY B N 1
ATOM 2006 C CA . GLY B 1 96 ? 16.106 -9.470 42.100 1.00 19.69 94 GLY B CA 1
ATOM 2007 C C . GLY B 1 96 ? 17.263 -8.472 41.992 1.00 20.02 94 GLY B C 1
ATOM 2008 O O . GLY B 1 96 ? 17.110 -7.300 42.344 1.00 21.33 94 GLY B O 1
ATOM 2009 N N . ASP B 1 97 ? 18.425 -8.925 41.530 1.00 19.02 95 ASP B N 1
ATOM 2010 C CA . ASP B 1 97 ? 19.561 -8.034 41.297 1.00 17.65 95 ASP B CA 1
ATOM 2011 C C . ASP B 1 97 ? 19.440 -7.567 39.844 1.00 16.90 95 ASP B C 1
ATOM 2012 O O . ASP B 1 97 ? 19.890 -8.249 38.900 1.00 17.51 95 ASP B O 1
ATOM 2017 N N . ALA B 1 98 ? 18.825 -6.406 39.675 1.00 16.41 96 ALA B N 1
ATOM 2018 C CA . ALA B 1 98 ? 18.471 -5.883 38.352 1.00 16.59 96 ALA B CA 1
ATOM 2019 C C . ALA B 1 98 ? 19.570 -5.003 37.821 1.00 16.68 96 ALA B C 1
ATOM 2020 O O . ALA B 1 98 ? 20.094 -4.134 38.547 1.00 18.38 96 ALA B O 1
ATOM 2022 N N . ARG B 1 99 ? 19.897 -5.204 36.539 1.00 15.67 97 ARG B N 1
ATOM 2023 C CA . ARG B 1 99 ? 20.975 -4.483 35.864 1.00 14.62 97 ARG B CA 1
ATOM 2024 C C . ARG B 1 99 ? 20.409 -3.860 34.607 1.00 14.28 97 ARG B C 1
ATOM 2025 O O . ARG B 1 99 ? 19.535 -4.451 33.955 1.00 14.43 97 ARG B O 1
ATOM 2033 N N . GLY B 1 100 ? 20.879 -2.664 34.254 1.00 13.86 98 GLY B N 1
ATOM 2034 C CA . GLY B 1 100 ? 20.492 -2.088 32.958 1.00 13.27 98 GLY B CA 1
ATOM 2035 C C . GLY B 1 100 ? 20.972 -2.990 31.810 1.00 13.08 98 GLY B C 1
ATOM 2036 O O . GLY B 1 100 ? 22.063 -3.592 31.859 1.00 13.21 98 GLY B O 1
ATOM 2037 N N . THR B 1 101 ? 20.160 -3.092 30.767 1.00 12.51 99 THR B N 1
ATOM 2038 C CA . THR B 1 101 ? 20.517 -3.939 29.627 1.00 12.13 99 THR B CA 1
ATOM 2039 C C . THR B 1 101 ? 21.881 -3.572 29.065 1.00 12.06 99 THR B C 1
ATOM 2040 O O . THR B 1 101 ? 22.654 -4.462 28.688 1.00 11.75 99 THR B O 1
ATOM 2044 N N . PHE B 1 102 ? 22.191 -2.271 28.999 1.00 12.00 100 PHE B N 1
ATOM 2045 C CA . PHE B 1 102 ? 23.503 -1.857 28.445 1.00 11.41 100 PHE B CA 1
ATOM 2046 C C . PHE B 1 102 ? 24.709 -2.198 29.333 1.00 12.09 100 PHE B C 1
ATOM 2047 O O . PHE B 1 102 ? 25.845 -2.096 28.880 1.00 12.18 100 PHE B O 1
ATOM 2055 N N . SER B 1 103 ? 24.468 -2.616 30.581 1.00 12.78 101 SER B N 1
ATOM 2056 C CA . SER B 1 103 ? 25.565 -2.941 31.524 1.00 13.76 101 SER B CA 1
ATOM 2057 C C . SER B 1 103 ? 25.933 -4.440 31.529 1.00 13.72 101 SER B C 1
ATOM 2058 O O . SER B 1 103 ? 26.841 -4.876 32.259 1.00 14.07 101 SER B O 1
ATOM 2061 N N . ILE B 1 104 ? 25.219 -5.215 30.722 1.00 12.88 102 ILE B N 1
ATOM 2062 C CA . ILE B 1 104 ? 25.414 -6.678 30.652 1.00 12.73 102 ILE B CA 1
ATOM 2063 C C . ILE B 1 104 ? 25.470 -7.109 29.200 1.00 12.80 102 ILE B C 1
ATOM 2064 O O . ILE B 1 104 ? 25.110 -6.321 28.334 1.00 12.77 102 ILE B O 1
ATOM 2069 N N . ARG B 1 105 ? 25.903 -8.352 28.938 1.00 13.32 103 ARG B N 1
ATOM 2070 C CA . ARG B 1 105 ? 25.990 -8.848 27.555 1.00 13.25 103 ARG B CA 1
ATOM 2071 C C . ARG B 1 105 ? 24.858 -9.819 27.218 1.00 14.16 103 ARG B C 1
ATOM 2072 O O . ARG B 1 105 ? 24.990 -10.667 26.316 1.00 16.16 103 ARG B O 1
ATOM 2080 N N . SER B 1 106 ? 23.733 -9.653 27.902 1.00 13.93 104 SER B N 1
ATOM 2081 C CA . SER B 1 106 ? 22.520 -10.446 27.665 1.00 14.31 104 SER B CA 1
ATOM 2082 C C . SER B 1 106 ? 22.121 -10.472 26.179 1.00 14.05 104 SER B C 1
ATOM 2083 O O . SER B 1 106 ? 22.296 -9.465 25.480 1.00 14.61 104 SER B O 1
ATOM 2086 N N . PRO B 1 107 ? 21.537 -11.591 25.702 1.00 14.69 105 PRO B N 1
ATOM 2087 C CA . PRO B 1 107 ? 21.058 -11.626 24.306 1.00 14.13 105 PRO B CA 1
ATOM 2088 C C . PRO B 1 107 ? 19.763 -10.819 24.132 1.00 13.70 105 PRO B C 1
ATOM 2089 O O . PRO B 1 107 ? 19.291 -10.622 23.002 1.00 13.50 105 PRO B O 1
ATOM 2093 N N . LEU B 1 108 ? 19.200 -10.343 25.236 1.00 13.32 106 LEU B N 1
ATOM 2094 C CA . LEU B 1 108 ? 17.933 -9.576 25.179 1.00 13.42 106 LEU B CA 1
ATOM 2095 C C . LEU B 1 108 ? 18.295 -8.102 25.123 1.00 13.51 106 LEU B C 1
ATOM 2096 O O . LEU B 1 108 ? 18.762 -7.538 26.134 1.00 14.24 106 LEU B O 1
ATOM 2101 N N . ARG B 1 109 ? 18.135 -7.484 23.943 1.00 13.07 107 ARG B N 1
ATOM 2102 C CA . ARG B 1 109 ? 18.620 -6.093 23.741 1.00 13.92 107 ARG B CA 1
ATOM 2103 C C . ARG B 1 109 ? 17.734 -5.376 22.712 1.00 13.57 107 ARG B C 1
ATOM 2104 O O . ARG B 1 109 ? 17.074 -6.037 21.904 1.00 15.16 107 ARG B O 1
ATOM 2112 N N . PRO B 1 110 ? 17.752 -4.040 22.706 1.00 13.71 108 PRO B N 1
ATOM 2113 C CA . PRO B 1 110 ? 16.952 -3.316 21.710 1.00 14.00 108 PRO B CA 1
ATOM 2114 C C . PRO B 1 110 ? 17.301 -3.729 20.281 1.00 14.40 108 PRO B C 1
ATOM 2115 O O . PRO B 1 110 ? 16.386 -3.859 19.445 1.00 14.43 108 PRO B O 1
ATOM 2119 N N . ASN B 1 111 ? 18.609 -3.909 20.012 1.00 13.77 109 ASN B N 1
ATOM 2120 C CA . ASN B 1 111 ? 19.084 -4.539 18.768 1.00 13.89 109 ASN B CA 1
ATOM 2121 C C . ASN B 1 111 ? 19.917 -5.744 19.166 1.00 14.19 109 ASN B C 1
ATOM 2122 O O . ASN B 1 111 ? 21.020 -5.589 19.689 1.00 14.49 109 ASN B O 1
ATOM 2127 N N . PRO B 1 112 ? 19.359 -6.958 18.981 1.00 15.00 110 PRO B N 1
ATOM 2128 C CA . PRO B 1 112 ? 19.940 -8.171 19.538 1.00 15.54 110 PRO B CA 1
ATOM 2129 C C . PRO B 1 112 ? 21.107 -8.652 18.666 1.00 15.61 110 PRO B C 1
ATOM 2130 O O . PRO B 1 112 ? 21.026 -9.685 18.003 1.00 16.87 110 PRO B O 1
ATOM 2134 N N . ILE B 1 113 ? 22.173 -7.858 18.667 1.00 15.35 111 ILE B N 1
ATOM 2135 C CA . ILE B 1 113 ? 23.410 -8.196 17.983 1.00 15.06 111 ILE B CA 1
ATOM 2136 C C . ILE B 1 113 ? 24.313 -8.914 18.986 1.00 14.93 111 ILE B C 1
ATOM 2137 O O . ILE B 1 113 ? 24.661 -8.355 20.049 1.00 16.30 111 ILE B O 1
ATOM 2142 N N . GLY B 1 114 ? 24.685 -10.145 18.654 1.00 13.95 112 GLY B N 1
ATOM 2143 C CA . GLY B 1 114 ? 25.649 -10.938 19.429 1.00 13.94 112 GLY B CA 1
ATOM 2144 C C . GLY B 1 114 ? 26.992 -10.923 18.718 1.00 14.22 112 GLY B C 1
ATOM 2145 O O . GLY B 1 114 ? 27.025 -10.834 17.498 1.00 13.64 112 GLY B O 1
ATOM 2146 N N . THR B 1 115 ? 28.096 -10.938 19.475 1.00 13.28 113 THR B N 1
ATOM 2147 C CA . THR B 1 115 ? 29.424 -11.139 18.858 1.00 13.45 113 THR B CA 1
ATOM 2148 C C . THR B 1 115 ? 30.188 -12.245 19.576 1.00 13.16 113 THR B C 1
ATOM 2149 O O . THR B 1 115 ? 29.985 -12.485 20.790 1.00 13.38 113 THR B O 1
ATOM 2153 N N . SER B 1 116 ? 31.064 -12.900 18.830 1.00 13.36 114 SER B N 1
ATOM 2154 C CA . SER B 1 116 ? 32.065 -13.829 19.375 1.00 13.15 114 SER B CA 1
ATOM 2155 C C . SER B 1 116 ? 33.380 -13.610 18.631 1.00 13.11 114 SER B C 1
ATOM 2156 O O . SER B 1 116 ? 33.396 -13.348 17.406 1.00 13.73 114 SER B O 1
ATOM 2159 N N . ILE B 1 117 ? 34.479 -13.727 19.363 1.00 12.41 115 ILE B N 1
ATOM 2160 C CA . ILE B 1 117 ? 35.802 -13.699 18.772 1.00 13.09 115 ILE B CA 1
ATOM 2161 C C . ILE B 1 117 ? 36.151 -15.171 18.574 1.00 13.15 115 ILE B C 1
ATOM 2162 O O . ILE B 1 117 ? 36.233 -15.936 19.553 1.00 15.21 115 ILE B O 1
ATOM 2167 N N . ALA B 1 118 ? 36.355 -15.580 17.332 1.00 12.18 116 ALA B N 1
ATOM 2168 C CA . ALA B 1 118 ? 36.377 -17.011 17.039 1.00 12.31 116 ALA B CA 1
ATOM 2169 C C . ALA B 1 118 ? 37.347 -17.261 15.892 1.00 12.72 116 ALA B C 1
ATOM 2170 O O . ALA B 1 118 ? 37.360 -16.510 14.903 1.00 13.56 116 ALA B O 1
ATOM 2172 N N . ARG B 1 119 ? 38.190 -18.280 16.033 1.00 12.85 117 ARG B N 1
ATOM 2173 C CA . ARG B 1 119 ? 39.211 -18.554 15.015 1.00 12.57 117 ARG B CA 1
ATOM 2174 C C . ARG B 1 119 ? 38.740 -19.610 14.005 1.00 13.14 117 ARG B C 1
ATOM 2175 O O . ARG B 1 119 ? 38.249 -20.686 14.370 1.00 13.77 117 ARG B O 1
ATOM 2183 N N . VAL B 1 120 ? 38.900 -19.297 12.725 1.00 12.71 118 VAL B N 1
ATOM 2184 C CA . VAL B 1 120 ? 38.601 -20.269 11.683 1.00 13.37 118 VAL B CA 1
ATOM 2185 C C . VAL B 1 120 ? 39.556 -21.464 11.774 1.00 14.38 118 VAL B C 1
ATOM 2186 O O . VAL B 1 120 ? 40.771 -21.291 11.713 1.00 15.15 118 VAL B O 1
ATOM 2190 N N A ASP B 1 121 ? 38.994 -22.655 11.975 0.50 14.75 119 ASP B N 1
ATOM 2191 N N B ASP B 1 121 ? 39.003 -22.662 11.939 0.50 15.17 119 ASP B N 1
ATOM 2192 C CA A ASP B 1 121 ? 39.710 -23.921 11.859 0.50 15.91 119 ASP B CA 1
ATOM 2193 C CA B ASP B 1 121 ? 39.796 -23.886 11.944 0.50 16.61 119 ASP B CA 1
ATOM 2194 C C A ASP B 1 121 ? 40.139 -24.054 10.410 0.50 16.39 119 ASP B C 1
ATOM 2195 C C B ASP B 1 121 ? 40.091 -24.295 10.476 0.50 17.01 119 ASP B C 1
ATOM 2196 O O A ASP B 1 121 ? 41.329 -24.074 10.059 0.50 16.44 119 ASP B O 1
ATOM 2197 O O B ASP B 1 121 ? 41.204 -24.721 10.177 0.50 17.52 119 ASP B O 1
ATOM 2206 N N . ARG B 1 122 ? 39.128 -24.118 9.560 1.00 16.62 120 ARG B N 1
ATOM 2207 C CA . ARG B 1 122 ? 39.316 -24.453 8.144 1.00 17.75 120 ARG B CA 1
ATOM 2208 C C . ARG B 1 122 ? 38.268 -23.724 7.328 1.00 17.27 120 ARG B C 1
ATOM 2209 O O . ARG B 1 122 ? 37.109 -23.634 7.731 1.00 17.53 120 ARG B O 1
ATOM 2217 N N . ARG B 1 123 ? 38.660 -23.200 6.172 1.00 16.58 121 ARG B N 1
ATOM 2218 C CA . ARG B 1 123 ? 37.689 -22.669 5.242 1.00 16.91 121 ARG B CA 1
ATOM 2219 C C . ARG B 1 123 ? 37.508 -23.625 4.054 1.00 17.96 121 ARG B C 1
ATOM 2220 O O . ARG B 1 123 ? 38.492 -24.153 3.498 1.00 17.68 121 ARG B O 1
ATOM 2228 N N . ASP B 1 124 ? 36.256 -23.878 3.684 1.00 18.65 122 ASP B N 1
ATOM 2229 C CA . ASP B 1 124 ? 35.972 -24.613 2.447 1.00 21.01 122 ASP B CA 1
ATOM 2230 C C . ASP B 1 124 ? 34.899 -23.862 1.670 1.00 20.48 122 ASP B C 1
ATOM 2231 O O . ASP B 1 124 ? 33.703 -24.007 1.949 1.00 19.83 122 ASP B O 1
ATOM 2236 N N . GLY B 1 125 ? 35.336 -23.038 0.720 1.00 20.70 123 GLY B N 1
ATOM 2237 C CA . GLY B 1 125 ? 34.430 -22.236 -0.118 1.00 21.22 123 GLY B CA 1
ATOM 2238 C C . GLY B 1 125 ? 33.646 -21.249 0.727 1.00 20.79 123 GLY B C 1
ATOM 2239 O O . GLY B 1 125 ? 34.226 -20.388 1.377 1.00 21.27 123 GLY B O 1
ATOM 2240 N N . ALA B 1 126 ? 32.321 -21.391 0.730 1.00 20.74 124 ALA B N 1
ATOM 2241 C CA . ALA B 1 126 ? 31.435 -20.483 1.477 1.00 20.55 124 ALA B CA 1
ATOM 2242 C C . ALA B 1 126 ? 31.351 -20.852 2.952 1.00 19.48 124 ALA B C 1
ATOM 2243 O O . ALA B 1 126 ? 30.727 -20.129 3.734 1.00 18.92 124 ALA B O 1
ATOM 2245 N N . ASN B 1 127 ? 31.937 -21.991 3.324 1.00 18.80 125 ASN B N 1
ATOM 2246 C CA . ASN B 1 127 ? 31.847 -22.465 4.705 1.00 18.73 125 ASN B CA 1
ATOM 2247 C C . ASN B 1 127 ? 33.068 -22.145 5.524 1.00 17.73 125 ASN B C 1
ATOM 2248 O O . ASN B 1 127 ? 34.193 -22.446 5.109 1.00 18.79 125 ASN B O 1
ATOM 2253 N N . LEU B 1 128 ? 32.839 -21.571 6.702 1.00 16.54 126 LEU B N 1
ATOM 2254 C CA . LEU B 1 128 ? 33.908 -21.373 7.673 1.00 15.78 126 LEU B CA 1
ATOM 2255 C C . LEU B 1 128 ? 33.680 -22.298 8.848 1.00 15.53 126 LEU B C 1
ATOM 2256 O O . LEU B 1 128 ? 32.724 -22.122 9.596 1.00 16.46 126 LEU B O 1
ATOM 2261 N N . PHE B 1 129 ? 34.569 -23.263 9.029 1.00 15.44 127 PHE B N 1
ATOM 2262 C CA . PHE B 1 129 ? 34.499 -24.143 10.207 1.00 15.30 127 PHE B CA 1
ATOM 2263 C C . PHE B 1 129 ? 35.276 -23.446 11.292 1.00 14.91 127 PHE B C 1
ATOM 2264 O O . PHE B 1 129 ? 36.430 -23.093 11.090 1.00 16.36 127 PHE B O 1
ATOM 2272 N N . ILE B 1 130 ? 34.635 -23.188 12.428 1.00 14.16 128 ILE B N 1
ATOM 2273 C CA . ILE B 1 130 ? 35.155 -22.153 13.348 1.00 13.71 128 ILE B CA 1
ATOM 2274 C C . ILE B 1 130 ? 34.859 -22.595 14.790 1.00 13.85 128 ILE B C 1
ATOM 2275 O O . ILE B 1 130 ? 33.812 -23.208 15.031 1.00 14.61 128 ILE B O 1
ATOM 2280 N N . ARG B 1 131 ? 35.770 -22.309 15.725 1.00 13.36 129 ARG B N 1
ATOM 2281 C CA . ARG B 1 131 ? 35.535 -22.610 17.147 1.00 14.00 129 ARG B CA 1
ATOM 2282 C C . ARG B 1 131 ? 35.322 -21.333 17.916 1.00 14.19 129 ARG B C 1
ATOM 2283 O O . ARG B 1 131 ? 35.972 -20.330 17.630 1.00 15.84 129 ARG B O 1
ATOM 2291 N N . GLY B 1 132 ? 34.420 -21.356 18.889 1.00 13.86 130 GLY B N 1
ATOM 2292 C CA . GLY B 1 132 ? 34.261 -20.215 19.767 1.00 13.95 130 GLY B CA 1
ATOM 2293 C C . GLY B 1 132 ? 32.919 -19.509 19.727 1.00 13.33 130 GLY B C 1
ATOM 2294 O O . GLY B 1 132 ? 32.805 -18.396 20.221 1.00 13.45 130 GLY B O 1
ATOM 2295 N N . LEU B 1 133 ? 31.899 -20.158 19.165 1.00 13.89 131 LEU B N 1
ATOM 2296 C CA . LEU B 1 133 ? 30.573 -19.550 19.109 1.00 13.77 131 LEU B CA 1
ATOM 2297 C C . LEU B 1 133 ? 29.670 -19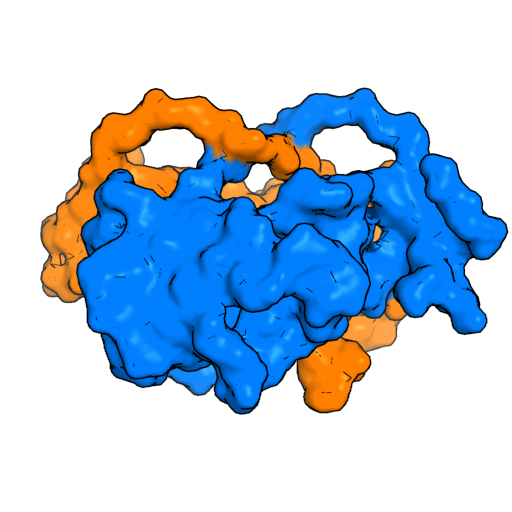.998 20.262 1.00 13.98 131 LEU B C 1
ATOM 2298 O O . LEU B 1 133 ? 30.006 -20.927 21.024 1.00 14.61 131 LEU B O 1
ATOM 2303 N N . ASP B 1 134 ? 28.514 -19.356 20.370 1.00 13.72 132 ASP B N 1
ATOM 2304 C CA . ASP B 1 134 ? 27.585 -19.675 21.439 1.00 14.36 132 ASP B CA 1
ATOM 2305 C C . ASP B 1 134 ? 26.124 -19.600 21.009 1.00 14.41 132 ASP B C 1
ATOM 2306 O O . ASP B 1 134 ? 25.239 -19.455 21.858 1.00 14.70 132 ASP B O 1
ATOM 2311 N N . CYS B 1 135 ? 25.855 -19.664 19.709 1.00 14.24 133 CYS B N 1
ATOM 2312 C CA . CYS B 1 135 ? 24.492 -19.357 19.276 1.00 15.20 133 CYS B CA 1
ATOM 2313 C C . CYS B 1 135 ? 23.705 -20.589 18.885 1.00 14.94 133 CYS B C 1
ATOM 2314 O O . CYS B 1 135 ? 24.287 -21.635 18.635 1.00 15.76 133 CYS B O 1
ATOM 2317 N N . LEU B 1 136 ? 22.379 -20.452 18.849 1.00 15.10 134 LEU B N 1
ATOM 2318 C CA . LEU B 1 136 ? 21.507 -21.551 18.404 1.00 15.11 134 LEU B CA 1
ATOM 2319 C C . LEU B 1 136 ? 21.832 -21.959 16.987 1.00 14.95 134 LEU B C 1
ATOM 2320 O O . LEU B 1 136 ? 22.180 -21.120 16.144 1.00 13.95 134 LEU B O 1
ATOM 2325 N N . ASP B 1 137 ? 21.684 -23.249 16.710 1.00 15.45 135 ASP B N 1
ATOM 2326 C CA . ASP B 1 137 ? 21.808 -23.713 15.336 1.00 16.61 135 ASP B CA 1
ATOM 2327 C C . ASP B 1 137 ? 20.790 -22.975 14.444 1.00 16.71 135 ASP B C 1
ATOM 2328 O O . ASP B 1 137 ? 19.610 -22.890 14.785 1.00 17.44 135 ASP B O 1
ATOM 2333 N N . GLY B 1 138 ? 21.264 -22.416 13.322 1.00 16.70 136 GLY B N 1
ATOM 2334 C CA . GLY B 1 138 ? 20.409 -21.658 12.386 1.00 17.10 136 GLY B CA 1
ATOM 2335 C C . GLY B 1 138 ? 20.341 -20.150 12.647 1.00 16.30 136 GLY B C 1
ATOM 2336 O O . GLY B 1 138 ? 19.571 -19.438 11.990 1.00 17.31 136 GLY B O 1
ATOM 2337 N N . THR B 1 139 ? 21.127 -19.649 13.599 1.00 15.07 137 THR B N 1
ATOM 2338 C CA . THR B 1 139 ? 21.189 -18.210 13.896 1.00 14.49 137 THR B CA 1
ATOM 2339 C C . THR B 1 139 ? 21.693 -17.453 12.671 1.00 14.56 137 THR B C 1
ATOM 2340 O O . THR B 1 139 ? 22.679 -17.882 12.051 1.00 14.39 137 THR B O 1
ATOM 2344 N N . PRO B 1 140 ? 21.037 -16.332 12.312 1.00 14.49 138 PRO B N 1
ATOM 2345 C CA . PRO B 1 140 ? 21.471 -15.554 11.129 1.00 14.57 138 PRO B CA 1
ATOM 2346 C C . PRO B 1 140 ? 22.802 -14.845 11.337 1.00 14.25 138 PRO B C 1
ATOM 2347 O O . PRO B 1 140 ? 23.031 -14.287 12.417 1.00 14.47 138 PRO B O 1
ATOM 2351 N N . LEU B 1 141 ? 23.663 -14.862 10.320 1.00 13.61 139 LEU B N 1
ATOM 2352 C CA . LEU B 1 141 ? 24.914 -14.080 10.343 1.00 13.70 139 LEU B CA 1
ATOM 2353 C C . LEU B 1 141 ? 24.648 -12.662 9.846 1.00 14.30 139 LEU B C 1
ATOM 2354 O O . LEU B 1 141 ? 23.932 -12.498 8.842 1.00 15.15 139 LEU B O 1
ATOM 2359 N N . VAL B 1 142 ? 25.213 -11.646 10.514 1.00 12.94 140 VAL B N 1
ATOM 2360 C CA . VAL B 1 142 ? 25.099 -10.269 9.993 1.00 14.51 140 VAL B CA 1
ATOM 2361 C C . VAL B 1 142 ? 26.406 -9.581 9.582 1.00 13.49 140 VAL B C 1
ATOM 2362 O O . VAL B 1 142 ? 26.386 -8.686 8.741 1.00 14.21 140 VAL B O 1
ATOM 2366 N N . ASP B 1 143 ? 27.546 -9.988 10.143 1.00 12.96 141 ASP B N 1
ATOM 2367 C CA . ASP B 1 143 ? 28.836 -9.379 9.751 1.00 13.17 141 ASP B CA 1
ATOM 2368 C C . ASP B 1 143 ? 29.997 -10.259 10.165 1.00 12.82 141 ASP B C 1
ATOM 2369 O O . ASP B 1 143 ? 29.887 -11.059 11.107 1.00 13.10 141 ASP B O 1
ATOM 2374 N N . LEU B 1 144 ? 31.109 -10.098 9.452 1.00 12.31 142 LEU B N 1
ATOM 2375 C CA . LEU B 1 144 ? 32.368 -10.727 9.793 1.00 12.37 142 LEU B CA 1
ATOM 2376 C C . LEU B 1 144 ? 33.420 -9.641 9.654 1.00 12.45 142 LEU B C 1
ATOM 2377 O O . LEU B 1 144 ? 33.451 -8.934 8.645 1.00 12.72 142 LEU B O 1
ATOM 2382 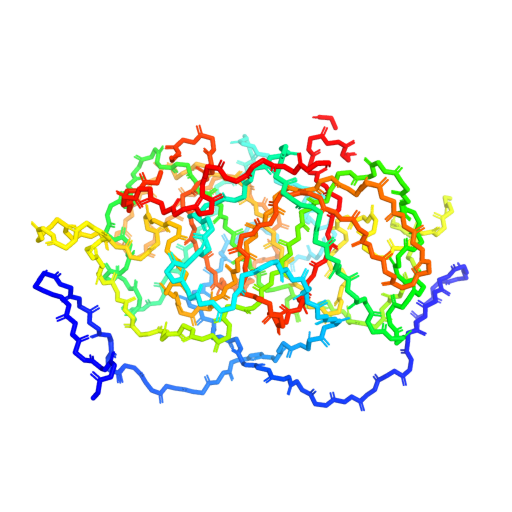N N . LYS B 1 145 ? 34.273 -9.523 10.664 1.00 12.33 143 LYS B N 1
ATOM 2383 C CA . LYS B 1 145 ? 35.427 -8.631 10.634 1.00 12.28 143 LYS B CA 1
ATOM 2384 C C . LYS B 1 145 ? 36.635 -9.413 11.164 1.00 12.01 143 LYS B C 1
ATOM 2385 O O . LYS B 1 145 ? 36.469 -10.368 11.947 1.00 11.68 143 LYS B O 1
ATOM 2391 N N . PRO B 1 146 ? 37.851 -9.006 10.770 1.00 12.79 144 PRO B N 1
ATOM 2392 C CA . PRO B 1 146 ? 39.058 -9.562 11.384 1.00 12.82 144 PRO B CA 1
ATOM 2393 C C . PRO B 1 146 ? 39.119 -9.052 12.834 1.00 13.91 144 PRO B C 1
ATOM 2394 O O . PRO B 1 146 ? 38.826 -7.860 13.086 1.00 14.82 144 PRO B O 1
ATOM 2398 N N . ASP B 1 147 ? 39.466 -9.919 13.783 1.00 14.25 145 ASP B N 1
ATOM 2399 C CA . ASP B 1 147 ? 39.603 -9.469 15.163 1.00 16.69 145 ASP B CA 1
ATOM 2400 C C . ASP B 1 147 ? 40.675 -8.376 15.270 1.00 18.12 145 ASP B C 1
ATOM 2401 O O . ASP B 1 147 ? 41.723 -8.440 14.609 1.00 18.45 145 ASP B O 1
ATOM 2406 N N . ARG B 1 148 ? 40.418 -7.379 16.108 1.00 18.84 146 ARG B N 1
ATOM 2407 C CA . ARG B 1 148 ? 41.372 -6.289 16.311 1.00 21.96 146 ARG B CA 1
ATOM 2408 C C . ARG B 1 148 ? 42.781 -6.720 16.672 1.00 23.06 146 ARG B C 1
ATOM 2409 O O . ARG B 1 148 ? 43.734 -6.209 16.088 1.00 25.90 146 ARG B O 1
ATOM 2417 N N . ALA B 1 149 ? 42.913 -7.626 17.639 1.00 35.45 147 ALA B N 1
ATOM 2418 C CA . ALA B 1 149 ? 44.227 -8.005 18.165 1.00 39.45 147 ALA B CA 1
ATOM 2419 C C . ALA B 1 149 ? 45.102 -8.644 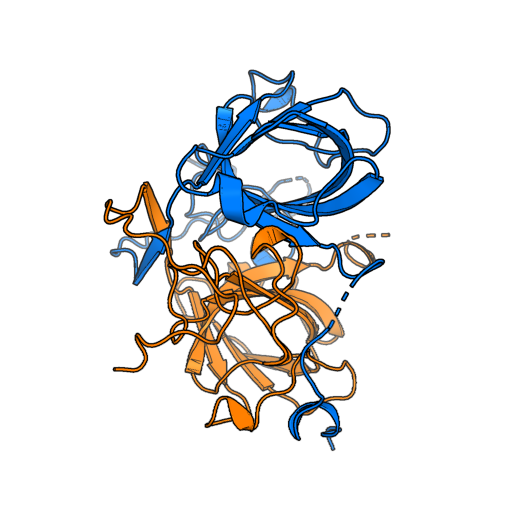17.094 1.00 36.03 147 ALA B C 1
ATOM 2420 O O . ALA B 1 149 ? 46.323 -8.537 17.146 1.00 39.29 147 ALA B O 1
ATOM 2422 N N . GLU B 1 150 ? 44.479 -9.278 16.112 1.00 31.35 148 GLU B N 1
ATOM 2423 C CA . GLU B 1 150 ? 45.229 -9.907 15.033 1.00 30.75 148 GLU B CA 1
ATOM 2424 C C . GLU B 1 150 ? 45.400 -8.979 13.812 1.00 30.68 148 GLU B C 1
ATOM 2425 O O . GLU B 1 150 ? 46.447 -8.988 13.162 1.00 33.03 148 GLU B O 1
ATOM 2431 N N . PHE B 1 151 ? 44.387 -8.155 13.541 1.00 30.30 149 PHE B N 1
ATOM 2432 C CA . PHE B 1 151 ? 44.359 -7.245 12.384 1.00 31.13 149 PHE B CA 1
ATOM 2433 C C . PHE B 1 151 ? 45.200 -5.996 12.614 1.00 35.51 149 PHE B C 1
ATOM 2434 O O . PHE B 1 151 ? 45.885 -5.525 11.723 1.00 37.26 149 PHE B O 1
ATOM 2450 N N . PRO B 1 153 ? 47.625 -5.255 15.553 1.00 55.80 151 PRO B N 1
ATOM 2451 C CA . PRO B 1 153 ? 48.373 -5.722 16.729 1.00 61.84 151 PRO B CA 1
ATOM 2452 C C . PRO B 1 153 ? 47.785 -5.345 18.096 1.00 67.55 151 PRO B C 1
ATOM 2453 O O . PRO B 1 153 ? 47.222 -6.209 18.784 1.00 66.70 151 PRO B O 1
#

B-factor: mean 23.11, std 11.29, range [10.18, 133.8]

CATH classification: 2.40.30.70

Radius of gyration: 18.84 Å; Cα contacts (8 Å, |Δi|>4): 798; chains: 2; bounding box: 45×50×53 Å

Nearest PDB structures (foldseek):
  3okx-assembly1_A  TM=1.006E+00  e=2.162E-29  Rhodopseudomonas palustris CGA009
  3okx-assembly1_B  TM=9.996E-01  e=2.411E-25  Rhodopseudomonas palustris CGA009
  2nv4-assembly1_B  TM=9.038E-01  e=3.005E-12  Archaeoglobus fulgidus
  7btz-assembly1_B  TM=7.834E-01  e=1.962E-07  Pseudomonas aeruginosa
  7btu-assembly1_B  TM=7.220E-01  e=1.584E-07  Pseudomonas aeruginosa

Solvent-accessible surface area: 14162 Å² total

InterPro domains:
  IPR023370 TrmO-like, N-terminal domain [PF01980] (40-144)
  IPR023370 TrmO-like, N-terminal domain [PS51668] (24-154)
  IPR023370 TrmO-like, N-terminal domain [cd09281] (26-144)
  IPR036413 YaeB-like superfamily [SSF118196] (24-157)
  IPR036414 YaeB, N-terminal domain superfamily [G3DSA:2.40.30.70] (1-150)
  IPR040372 YaeB-like [PTHR12818] (25-144)

Sequence (303 aa):
DIRAGELASSDWSGSPDAGVVFIGRIHTPWNRLKECPRHGRADGPVCRIEVFEETWLPALAGIDDGTLLEVFYWLHHRSRRDLLLQCCPPGDARGTFSIRSPLRPNPIGTSIARVDRRDGANLFIRGLDCLDGTPLVDLKPDRAEFPLAPPKPGDFQVGEATDDIRAGELASSDDWSGSPDAGVVFIGRIHTPWNRLKECPRHGRADGPVCRIEVFETWLLPALAGIDDGTLLEVFYWLHRSRRDLLLQCPRNDGDARGTFSIRSPLRPNPIGTSIARVDDRRDGANLFIRGLDCLDGTPLVDLKPDRAEFP